Protein 3O6Q (pdb70)

Foldseek 3Di:
DVPVVVVVVVVVVVLVVLVVLLVVCVVPPDQDAFDDDLVRRQVSLQVQLQVSCVVFKDKGKFFDDDVVSLCVVQVVPDSVVVSVCVVVQHWDDDPQFAWIWGWDDDPHTIIIIIMGGPPGHDVSNVVSSVVVSVVNVVPDD/DDDDDDDDDDDDDDDDPDDDDDDDDDVVVVVVVVVVVVVVVVD/DVVVVVVVVVVVVLVVLVVLLVVCVVPPDQDAFDDDLVRNQVSLQVQQQVSCVVFKGKGKFFDADVVSLCVVQVPPDSVVVSVCVVVQHWDADPVFFWIWGWDDDPHTIIIIIIGGPPHDDVSCVVSSVVVSVVSVVPDD/DDDDDDDPDDDDDDDPPDDDDDDDDDPVVVVVVVVVVVVVVVVD

GO terms:
  GO:0005515 protein binding (F, IPI)

Solvent-accessible surface area: 16613 Å² total

Sequence (368 aa):
TDTREILEENNELHYLNRLKTYQYLLKNEPIHVYYGSIDAYAEGIDKLLKTYADKNLTASLCHYSTQADKDRLTEHDDPADVQTRLDRKDVYYDQYGKVVLIPFTIETQNYVIKLTSDSIVTEFDYLLFTSLTSIYDLVLPCEPRAAKPFKILKKRSTTSVASYQVSPHTARIFKENERLIDEYDTREILEENNELHYLNRLKTYQYLLKNEPIHVYYGSIDAYYAEGIDKLLKTYADKNLTASLCHYSTQADKDRLTEHDDPADVQTRLDRKDVYYDQYGKVVLIPFTIETQNYVIKLTSDSIVTEFDYLLFTSLTSIYDLVLPCEPRAAKPFKILKKRSTTSVASYQVSPHTARIFKENERLIDEYK

Organism: Bacillus subtilis (strain 168) (NCBI:txid224308)

Structure (mmCIF, N/CA/C/O backbone):
data_3O6Q
#
_entry.id   3O6Q
#
_cell.length_a   54.028
_cell.length_b   59.465
_cell.length_c   112.352
_cell.angle_alpha   90.00
_cell.angle_beta   90.00
_cell.angle_gamma   90.00
#
_symmetry.space_group_name_H-M   'P 21 21 21'
#
loop_
_entity.id
_entity.type
_entity.pdbx_description
1 polymer 'Stage II sporulation protein SA'
2 polymer 'Stage II sporulation protein SB'
3 water water
#
loop_
_atom_site.group_PDB
_atom_site.id
_atom_site.type_symbol
_atom_site.label_atom_id
_atom_site.label_alt_id
_atom_site.label_comp_id
_atom_site.label_asym_id
_atom_site.label_entity_id
_atom_site.label_seq_id
_atom_site.pdbx_PDB_ins_code
_atom_site.Cartn_x
_atom_site.Cartn_y
_atom_site.Cartn_z
_atom_site.occupancy
_atom_site.B_iso_or_equiv
_atom_site.auth_seq_id
_atom_site.auth_comp_id
_atom_site.auth_asym_id
_atom_site.auth_atom_id
_atom_site.pdbx_PDB_model_num
ATOM 1 N N . THR A 1 6 ? -36.725 -9.627 5.556 1.00 113.24 97 THR A N 1
ATOM 2 C CA . THR A 1 6 ? -37.592 -10.311 6.555 1.00 115.74 97 THR A CA 1
ATOM 3 C C . THR A 1 6 ? -36.805 -10.459 7.864 1.00 112.46 97 THR A C 1
ATOM 4 O O . THR A 1 6 ? -36.580 -9.479 8.596 1.00 108.44 97 THR A O 1
ATOM 8 N N . ASP A 1 7 ? -36.341 -11.677 8.134 1.00 111.23 98 ASP A N 1
ATOM 9 C CA . ASP A 1 7 ? -35.518 -11.967 9.308 1.00 102.51 98 ASP A CA 1
ATOM 10 C C . ASP A 1 7 ? -34.090 -11.421 9.121 1.00 98.19 98 ASP A C 1
ATOM 11 O O . ASP A 1 7 ? -33.284 -11.444 10.054 1.00 92.39 98 ASP A O 1
ATOM 16 N N . THR A 1 8 ? -33.782 -10.944 7.911 1.00 99.55 99 THR A N 1
ATOM 17 C CA . THR A 1 8 ? -32.433 -10.533 7.551 1.00 99.25 99 THR A CA 1
ATOM 18 C C . THR A 1 8 ? -32.141 -9.037 7.760 1.00 98.90 99 THR A C 1
ATOM 19 O O . THR A 1 8 ? -31.014 -8.656 8.110 1.00 98.69 99 THR A O 1
ATOM 23 N N . ARG A 1 9 ? -33.139 -8.189 7.559 1.00 98.69 100 ARG A N 1
ATOM 24 C CA . ARG A 1 9 ? -32.939 -6.768 7.727 1.00 97.83 100 ARG A CA 1
ATOM 25 C C . ARG A 1 9 ? -32.808 -6.504 9.211 1.00 93.81 100 ARG A C 1
ATOM 26 O O . ARG A 1 9 ? -31.925 -5.762 9.645 1.00 91.23 100 ARG A O 1
ATOM 34 N N . GLU A 1 10 ? -33.673 -7.141 9.990 1.00 89.72 101 GLU A N 1
ATOM 35 C CA . GLU A 1 10 ? -33.628 -6.987 11.434 1.00 85.47 101 GLU A CA 1
ATOM 36 C C . GLU A 1 10 ? -32.305 -7.441 12.022 1.00 75.62 101 GLU A C 1
ATOM 37 O O . GLU A 1 10 ? -31.679 -6.690 12.752 1.00 72.74 101 GLU A O 1
ATOM 43 N N . ILE A 1 11 ? -31.872 -8.649 11.686 1.00 72.08 102 ILE A N 1
ATOM 44 C CA . ILE A 1 11 ? -30.615 -9.175 12.212 1.00 69.93 102 ILE A CA 1
ATOM 45 C C . ILE A 1 11 ? -29.424 -8.263 11.855 1.00 68.02 102 ILE A C 1
ATOM 46 O O . ILE A 1 11 ? -28.470 -8.160 12.610 1.00 61.92 102 ILE A O 1
ATOM 51 N N . LEU A 1 12 ? -29.498 -7.634 10.691 1.00 70.50 103 LEU A N 1
ATOM 52 C CA . LEU A 1 12 ? -28.479 -6.724 10.205 1.00 71.43 103 LEU A CA 1
ATOM 53 C C . LEU A 1 12 ? -28.423 -5.456 11.061 1.00 71.84 103 LEU A C 1
ATOM 54 O O . LEU A 1 12 ? -27.335 -4.989 11.420 1.00 73.72 103 LEU A O 1
ATOM 59 N N . GLU A 1 13 ? -29.593 -4.914 11.390 1.00 70.81 104 GLU A N 1
ATOM 60 C CA . GLU A 1 13 ? -29.706 -3.792 12.313 1.00 70.13 104 GLU A CA 1
ATOM 61 C C . GLU A 1 13 ? -29.196 -4.198 13.694 1.00 67.41 104 GLU A C 1
ATOM 62 O O . GLU A 1 13 ? -28.563 -3.397 14.394 1.00 64.32 104 GLU A O 1
ATOM 68 N N . GLU A 1 14 ? -29.458 -5.439 14.094 1.00 65.51 105 GLU A N 1
ATOM 69 C CA . GLU A 1 14 ? -28.970 -5.914 15.402 1.00 62.44 105 GLU A CA 1
ATOM 70 C C . GLU A 1 14 ? -27.449 -6.025 15.411 1.00 55.50 105 GLU A C 1
ATOM 71 O O . GLU A 1 14 ? -26.823 -5.620 16.365 1.00 51.27 105 GLU A O 1
ATOM 77 N N . ASN A 1 15 ? -26.859 -6.567 14.342 1.00 55.40 106 ASN A N 1
ATOM 78 C CA . ASN A 1 15 ? -25.378 -6.635 14.219 1.00 52.87 106 ASN A CA 1
ATOM 79 C C . ASN A 1 15 ? -24.787 -5.238 14.229 1.00 50.97 106 ASN A C 1
ATOM 80 O O . ASN A 1 15 ? -23.888 -4.951 14.991 1.00 49.58 106 ASN A O 1
ATOM 85 N N . ASN A 1 16 ? -25.376 -4.357 13.428 1.00 52.96 107 ASN A N 1
ATOM 86 C CA . ASN A 1 16 ? -24.923 -2.995 13.317 1.00 53.85 107 ASN A CA 1
ATOM 87 C C . ASN A 1 16 ? -24.981 -2.242 14.649 1.00 53.13 107 ASN A C 1
ATOM 88 O O . ASN A 1 16 ? -24.019 -1.584 15.029 1.00 49.04 107 ASN A O 1
ATOM 93 N N . GLU A 1 17 ? -26.105 -2.363 15.343 1.00 56.02 108 GLU A N 1
ATOM 94 C CA . GLU A 1 17 ? -26.284 -1.783 16.660 1.00 58.72 108 GLU A CA 1
ATOM 95 C C . GLU A 1 17 ? -25.245 -2.313 17.640 1.00 56.54 108 GLU A C 1
ATOM 96 O O . GLU A 1 17 ? -24.592 -1.525 18.313 1.00 62.82 108 GLU A O 1
ATOM 110 N N . LEU A 1 19 ? -22.265 -3.523 17.072 1.00 45.96 110 LEU A N 1
ATOM 111 C CA . LEU A 1 19 ? -20.896 -3.121 16.752 1.00 46.96 110 LEU A CA 1
ATOM 112 C C . LEU A 1 19 ? -20.661 -1.659 17.074 1.00 43.62 110 LEU A C 1
ATOM 113 O O . LEU A 1 19 ? -19.596 -1.296 17.560 1.00 39.94 110 LEU A O 1
ATOM 118 N N . HIS A 1 20 ? -21.664 -0.835 16.817 1.00 44.02 111 HIS A N 1
ATOM 119 C CA . HIS A 1 20 ? -21.603 0.578 17.159 1.00 45.31 111 HIS A CA 1
ATOM 120 C C . HIS A 1 20 ? -21.548 0.773 18.645 1.00 42.69 111 HIS A C 1
ATOM 121 O O . HIS A 1 20 ? -20.682 1.490 19.165 1.00 43.44 111 HIS A O 1
ATOM 136 N N . TYR A 1 22 ? -20.780 -1.244 21.197 1.00 39.38 113 TYR A N 1
ATOM 137 C CA . TYR A 1 22 ? -19.628 -1.696 21.930 1.00 35.82 113 TYR A CA 1
ATOM 138 C C . TYR A 1 22 ? -18.337 -1.040 21.450 1.00 35.22 113 TYR A C 1
ATOM 139 O O . TYR A 1 22 ? -17.399 -0.907 22.219 1.00 31.65 113 TYR A O 1
ATOM 148 N N . LEU A 1 23 ? -18.290 -0.567 20.207 1.00 37.51 114 LEU A N 1
ATOM 149 C CA . LEU A 1 23 ? -17.213 0.332 19.824 1.00 36.54 114 LEU A CA 1
ATOM 150 C C . LEU A 1 23 ? -17.289 1.619 20.640 1.00 39.46 114 LEU A C 1
ATOM 151 O O . LEU A 1 23 ? -16.260 2.063 21.173 1.00 39.56 114 LEU A O 1
ATOM 156 N N . ASN A 1 24 ? -18.484 2.208 20.764 1.00 41.85 115 ASN A N 1
ATOM 157 C CA . ASN A 1 24 ? -18.650 3.452 21.560 1.00 42.45 115 ASN A CA 1
ATOM 158 C C . ASN A 1 24 ? -18.297 3.254 23.041 1.00 39.05 115 ASN A C 1
ATOM 159 O O . ASN A 1 24 ? -17.594 4.082 23.667 1.00 39.24 115 ASN A O 1
ATOM 164 N N . ARG A 1 25 ? -18.785 2.171 23.614 1.00 36.30 116 ARG A N 1
ATOM 165 C CA . ARG A 1 25 ? -18.562 1.934 25.037 1.00 34.66 116 ARG A CA 1
ATOM 166 C C . ARG A 1 25 ? -17.075 1.671 25.259 1.00 34.04 116 ARG A C 1
ATOM 167 O O . ARG A 1 25 ? -16.528 2.097 26.254 1.00 35.37 116 ARG A O 1
ATOM 175 N N . LEU A 1 26 ? -16.421 1.019 24.301 1.00 33.37 117 LEU A N 1
ATOM 176 C CA . LEU A 1 26 ? -14.998 0.727 24.435 1.00 32.93 117 LEU A CA 1
ATOM 177 C C . LEU A 1 26 ? -14.162 2.002 24.222 1.00 32.61 117 LEU A C 1
ATOM 178 O O . LEU A 1 26 ? -13.196 2.235 24.935 1.00 31.37 117 LEU A O 1
ATOM 183 N N . LYS A 1 27 ? -14.581 2.859 23.291 1.00 33.90 118 LYS A N 1
ATOM 184 C CA . LYS A 1 27 ? -14.016 4.213 23.178 1.00 34.00 118 LYS A CA 1
ATOM 185 C C . LYS A 1 27 ? -14.089 5.004 24.479 1.00 32.77 118 LYS A C 1
ATOM 186 O O . LYS A 1 27 ? -13.121 5.607 24.919 1.00 37.65 118 LYS A O 1
ATOM 192 N N . THR A 1 28 ? -15.246 5.021 25.097 1.00 33.19 119 THR A N 1
ATOM 193 C CA . THR A 1 28 ? -15.389 5.661 26.400 1.00 33.86 119 THR A CA 1
ATOM 194 C C . THR A 1 28 ? -14.504 5.076 27.466 1.00 33.43 119 THR A C 1
ATOM 195 O O . THR A 1 28 ? -13.885 5.804 28.219 1.00 32.90 119 THR A O 1
ATOM 199 N N . TYR A 1 29 ? -14.461 3.748 27.549 1.00 34.95 120 TYR A N 1
ATOM 200 C CA . TYR A 1 29 ? -13.663 3.050 28.570 1.00 34.44 120 TYR A CA 1
ATOM 201 C C . TYR A 1 29 ? -12.187 3.463 28.449 1.00 33.24 120 TYR A C 1
ATOM 202 O O . TYR A 1 29 ? -11.547 3.839 29.424 1.00 31.92 120 TYR A O 1
ATOM 211 N N . GLN A 1 30 ? -11.668 3.413 27.233 1.00 34.35 121 GLN A N 1
ATOM 212 C CA . GLN A 1 30 ? -10.282 3.735 26.985 1.00 34.78 121 GLN A CA 1
ATOM 213 C C . GLN A 1 30 ? -10.032 5.204 27.262 1.00 37.00 121 GLN A C 1
ATOM 214 O O . GLN A 1 30 ? -9.010 5.540 27.816 1.00 37.03 121 GLN A O 1
ATOM 220 N N . TYR A 1 31 ? -10.965 6.078 26.881 1.00 38.47 122 TYR A N 1
ATOM 221 C CA . TYR A 1 31 ? -10.772 7.502 27.096 1.00 38.60 122 TYR A CA 1
ATOM 222 C C . TYR A 1 31 ? -10.661 7.794 28.575 1.00 36.87 122 TYR A C 1
ATOM 223 O O . TYR A 1 31 ? -9.776 8.573 29.020 1.00 36.20 122 TYR A O 1
ATOM 232 N N . LEU A 1 32 ? -11.522 7.152 29.365 1.00 35.23 123 LEU A N 1
ATOM 233 C CA . LEU A 1 32 ? -11.492 7.346 30.827 1.00 35.46 123 LEU A CA 1
ATOM 234 C C . LEU A 1 32 ? -10.241 6.746 31.473 1.00 37.39 123 LEU A C 1
ATOM 235 O O . LEU A 1 32 ? -9.653 7.326 32.352 1.00 41.32 123 LEU A O 1
ATOM 240 N N . LEU A 1 33 ? -9.803 5.586 31.030 1.00 38.08 124 LEU A N 1
ATOM 241 C CA . LEU A 1 33 ? -8.577 5.045 31.571 1.00 37.07 124 LEU A CA 1
ATOM 242 C C . LEU A 1 33 ? -7.449 6.039 31.291 1.00 36.93 124 LEU A C 1
ATOM 243 O O . LEU A 1 33 ? -6.559 6.198 32.093 1.00 39.49 124 LEU A O 1
ATOM 248 N N . LYS A 1 34 ? -7.512 6.731 30.170 1.00 40.89 125 LYS A N 1
ATOM 249 C CA . LYS A 1 34 ? -6.445 7.640 29.759 1.00 47.37 125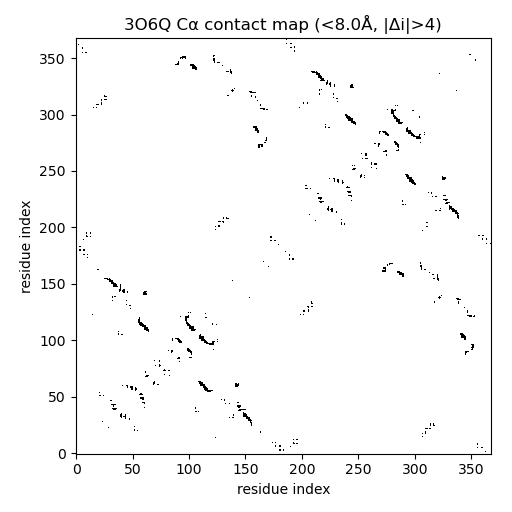 LYS A CA 1
ATOM 250 C C . LYS A 1 34 ? -6.505 8.955 30.527 1.00 48.87 125 LYS A C 1
ATOM 251 O O . LYS A 1 34 ? -5.478 9.456 30.925 1.00 55.95 125 LYS A O 1
ATOM 257 N N . ASN A 1 35 ? -7.692 9.504 30.753 1.00 47.16 126 ASN A N 1
ATOM 258 C CA . ASN A 1 35 ? -7.812 10.897 31.252 1.00 49.29 126 ASN A CA 1
ATOM 259 C C . ASN A 1 35 ? -8.433 11.078 32.673 1.00 53.31 126 ASN A C 1
ATOM 260 O O . ASN A 1 35 ? -8.223 12.114 33.308 1.00 53.73 126 ASN A O 1
ATOM 265 N N . GLU A 1 36 ? -9.169 10.077 33.169 1.00 53.01 127 GLU A N 1
ATOM 266 C CA . GLU A 1 36 ? -9.810 10.145 34.487 1.00 57.79 127 GLU A CA 1
ATOM 267 C C . GLU A 1 36 ? -9.035 9.438 35.626 1.00 58.87 127 GLU A C 1
ATOM 268 O O . GLU A 1 36 ? -8.789 8.230 35.593 1.00 52.26 127 GLU A O 1
ATOM 274 N N . PRO A 1 37 ? -8.688 10.192 36.673 1.00 62.12 128 PRO A N 1
ATOM 275 C CA . PRO A 1 37 ? -7.993 9.542 37.779 1.00 60.36 128 PRO A CA 1
ATOM 276 C C . PRO A 1 37 ? -8.874 8.514 38.442 1.00 54.51 128 PRO A C 1
ATOM 277 O O . PRO A 1 37 ? -10.043 8.798 38.699 1.00 53.44 128 PRO A O 1
ATOM 281 N N . ILE A 1 38 ? -8.321 7.340 38.736 1.00 51.48 129 ILE A N 1
ATOM 282 C CA . ILE A 1 38 ? -9.026 6.404 39.600 1.00 48.28 129 ILE A CA 1
ATOM 283 C C . ILE A 1 38 ? -8.871 6.833 41.063 1.00 52.26 129 ILE A C 1
ATOM 284 O O . ILE A 1 38 ? -7.757 7.141 41.528 1.00 50.15 129 ILE A O 1
ATOM 289 N N . HIS A 1 39 ? -9.998 6.897 41.763 1.00 54.25 130 HIS A N 1
ATOM 290 C CA . HIS A 1 39 ? -10.045 7.182 43.199 1.00 55.62 130 HIS A CA 1
ATOM 291 C C . HIS A 1 39 ? -10.098 5.854 43.964 1.00 59.22 130 HIS A C 1
ATOM 292 O O . HIS A 1 39 ? -11.092 5.130 43.903 1.00 60.41 130 HIS A O 1
ATOM 299 N N . VAL A 1 40 ? -9.032 5.525 44.692 1.00 65.71 131 VAL A N 1
ATOM 300 C CA . VAL A 1 40 ? -8.930 4.217 45.383 1.00 62.31 131 VAL A CA 1
ATOM 301 C C . VAL A 1 40 ? -9.186 4.290 46.887 1.00 65.17 131 VAL A C 1
ATOM 302 O O . VAL A 1 40 ? -8.438 4.919 47.613 1.00 66.18 131 VAL A O 1
ATOM 306 N N . TYR A 1 41 ? -10.269 3.639 47.321 1.00 68.68 132 TYR A N 1
ATOM 307 C CA . TYR A 1 41 ? -10.687 3.561 48.729 1.00 67.56 132 TYR A CA 1
ATOM 308 C C . TYR A 1 41 ? -10.238 2.224 49.282 1.00 66.08 132 TYR A C 1
ATOM 309 O O . TYR A 1 41 ? -10.470 1.182 48.662 1.00 62.86 132 TYR A O 1
ATOM 318 N N . TYR A 1 42 ? -9.590 2.266 50.439 1.00 70.80 133 TYR A N 1
ATOM 319 C CA . TYR A 1 42 ? -9.136 1.059 51.148 1.00 72.91 133 TYR A CA 1
ATOM 320 C C . TYR A 1 42 ? -9.251 1.274 52.665 1.00 74.09 133 TYR A C 1
ATOM 321 O O . TYR A 1 42 ? -9.560 2.376 53.136 1.00 76.12 133 TYR A O 1
ATOM 330 N N . GLY A 1 43 ? -8.971 0.221 53.424 1.00 73.40 134 GLY A N 1
ATOM 331 C CA . GLY A 1 43 ? -8.996 0.273 54.890 1.00 74.28 134 GLY A CA 1
ATOM 332 C C . GLY A 1 43 ? -9.968 -0.704 55.505 1.00 73.09 134 GLY A C 1
ATOM 333 O O . GLY A 1 43 ? -9.898 -0.986 56.682 1.00 77.42 134 GLY A O 1
ATOM 334 N N . SER A 1 44 ? -10.871 -1.230 54.701 1.00 69.55 135 SER A N 1
ATOM 335 C CA . SER A 1 44 ? -11.882 -2.143 55.179 1.00 68.70 135 SER A CA 1
ATOM 336 C C . SER A 1 44 ? -12.676 -2.648 53.988 1.00 63.42 135 SER A C 1
ATOM 337 O O . SER A 1 44 ? -12.538 -2.143 52.883 1.00 57.71 135 SER A O 1
ATOM 340 N N . ILE A 1 45 ? -13.539 -3.620 54.247 1.00 63.82 136 ILE A N 1
ATOM 341 C CA . ILE A 1 45 ? -14.393 -4.179 53.225 1.00 62.18 136 ILE A CA 1
ATOM 342 C C . ILE A 1 45 ? -15.331 -3.096 52.658 1.00 61.32 136 ILE A C 1
ATOM 343 O O . ILE A 1 45 ? -15.475 -2.974 51.441 1.00 57.43 136 ILE A O 1
ATOM 348 N N . ASP A 1 46 ? -15.918 -2.281 53.534 1.00 65.58 137 ASP A N 1
ATOM 349 C CA . ASP A 1 46 ? -16.827 -1.201 53.107 1.00 65.91 137 ASP A CA 1
ATOM 350 C C . ASP A 1 46 ? -16.147 -0.098 52.278 1.00 63.72 137 ASP A C 1
ATOM 351 O O . ASP A 1 46 ? -16.750 0.398 51.324 1.00 65.53 137 ASP A O 1
ATOM 356 N N . ALA A 1 47 ? -14.915 0.283 52.614 1.00 61.67 138 ALA A N 1
ATOM 357 C CA . ALA A 1 47 ? -14.193 1.265 51.805 1.00 59.45 138 ALA A CA 1
ATOM 358 C C . ALA A 1 47 ? -13.960 0.691 50.417 1.00 56.80 138 ALA A C 1
ATOM 359 O O . ALA A 1 47 ? -14.244 1.343 49.395 1.00 54.91 138 ALA A O 1
ATOM 361 N N . TYR A 1 48 ? -13.414 -0.520 50.384 1.00 56.53 139 TYR A N 1
ATOM 362 C CA . TYR A 1 48 ? -13.196 -1.220 49.137 1.00 55.29 139 TYR A CA 1
ATOM 363 C C . TYR A 1 48 ? -14.492 -1.262 48.336 1.00 51.61 139 TYR A C 1
ATOM 364 O O . TYR A 1 48 ? -14.495 -0.942 47.160 1.00 48.95 139 TYR A O 1
ATOM 373 N N . ALA A 1 49 ? -15.590 -1.682 48.956 1.00 52.72 140 ALA A N 1
ATOM 374 C CA . ALA A 1 49 ? -16.854 -1.822 48.196 1.00 51.96 140 ALA A CA 1
ATOM 375 C C . ALA A 1 49 ? -17.327 -0.463 47.651 1.00 50.86 140 ALA A C 1
ATOM 376 O O . ALA A 1 49 ? -17.826 -0.391 46.538 1.00 47.54 140 ALA A O 1
ATOM 378 N N . GLU A 1 50 ? -17.109 0.604 48.428 1.00 54.29 141 GLU A N 1
ATOM 379 C CA . GLU A 1 50 ? -17.402 1.981 48.012 1.00 53.87 141 GLU A CA 1
ATOM 380 C C . GLU A 1 50 ? -16.612 2.440 46.798 1.00 51.97 141 GLU A C 1
ATOM 381 O O . GLU A 1 50 ? -17.184 3.000 45.867 1.00 52.54 141 GLU A O 1
ATOM 387 N N . GLY A 1 51 ? -15.303 2.212 46.822 1.00 50.08 142 GLY A N 1
ATOM 388 C CA . GLY A 1 51 ? -14.456 2.488 45.685 1.00 46.61 142 GLY A CA 1
ATOM 389 C C . GLY A 1 51 ? -14.812 1.727 44.418 1.00 44.82 142 GLY A C 1
ATOM 390 O O . GLY A 1 51 ? -14.773 2.283 43.321 1.00 44.18 142 GLY A O 1
ATOM 391 N N . ILE A 1 52 ? -15.149 0.452 44.543 1.00 43.04 143 ILE A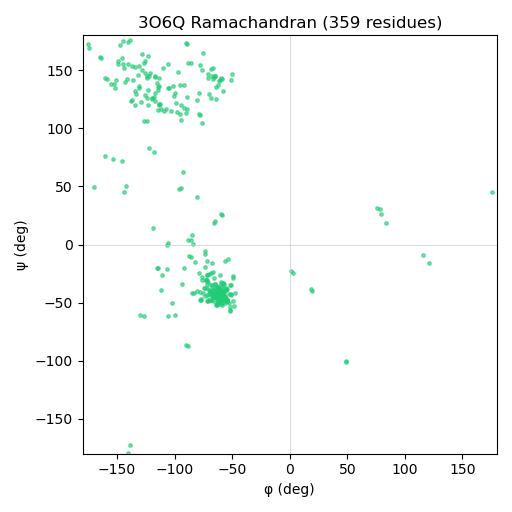 N 1
ATOM 392 C CA . ILE A 1 52 ? -15.596 -0.307 43.391 1.00 41.57 143 ILE A CA 1
ATOM 393 C C . ILE A 1 52 ? -16.922 0.247 42.860 1.00 41.64 143 ILE A C 1
ATOM 394 O O . ILE A 1 52 ? -17.036 0.521 41.669 1.00 38.36 143 ILE A O 1
ATOM 399 N N . ASP A 1 53 ? -17.898 0.450 43.749 1.00 43.27 144 ASP A N 1
ATOM 400 C CA . ASP A 1 53 ? -19.136 1.143 43.358 1.00 43.43 144 ASP A CA 1
ATOM 401 C C . ASP A 1 53 ? -18.892 2.504 42.640 1.00 42.38 144 ASP A C 1
ATOM 402 O O . ASP A 1 53 ? -19.531 2.757 41.632 1.00 40.54 144 ASP A O 1
ATOM 407 N N . LYS A 1 54 ? -17.971 3.344 43.103 1.00 42.98 145 LYS A N 1
ATOM 408 C CA . LYS A 1 54 ? -17.786 4.681 42.464 1.00 45.04 145 LYS A CA 1
ATOM 409 C C . LYS A 1 54 ? -17.120 4.587 41.101 1.00 43.10 145 LYS A C 1
ATOM 410 O O . LYS A 1 54 ? -17.377 5.401 40.215 1.00 43.23 145 LYS A O 1
ATOM 416 N N . LEU A 1 55 ? -16.276 3.578 40.941 1.00 42.45 146 LEU A N 1
ATOM 417 C CA . LEU A 1 55 ? -15.559 3.358 39.704 1.00 40.13 146 LEU A CA 1
ATOM 418 C C . LEU A 1 55 ? -16.513 2.851 38.646 1.00 39.41 146 LEU A C 1
ATOM 419 O O . LEU A 1 55 ? -16.535 3.341 37.516 1.00 37.47 146 LEU A O 1
ATOM 424 N N . LEU A 1 56 ? -17.297 1.849 39.014 1.00 40.87 147 LEU A N 1
ATOM 425 C CA . LEU A 1 56 ? -18.316 1.332 38.104 1.00 40.75 147 LEU A CA 1
ATOM 426 C C . LEU A 1 56 ? -19.217 2.486 37.684 1.00 40.56 147 LEU A C 1
ATOM 427 O O . LEU A 1 56 ? -19.452 2.671 36.513 1.00 41.40 147 LEU A O 1
ATOM 432 N N . LYS A 1 57 ? -19.664 3.290 38.631 1.00 41.44 148 LYS A N 1
ATOM 433 C CA . LYS A 1 57 ? -20.520 4.418 38.315 1.00 42.12 148 LYS A CA 1
ATOM 434 C C . LYS A 1 57 ? -19.885 5.457 37.414 1.00 43.03 148 LYS A C 1
ATOM 435 O O . LYS A 1 57 ? -20.551 5.991 36.544 1.00 47.56 148 LYS A O 1
ATOM 441 N N . THR A 1 58 ? -18.599 5.715 37.569 1.00 42.05 149 THR A N 1
ATOM 442 C CA . THR A 1 58 ? -17.921 6.685 36.728 1.00 41.20 149 THR A CA 1
ATOM 443 C C . THR A 1 58 ? -18.039 6.301 35.247 1.00 40.35 149 THR A C 1
ATOM 444 O O . THR A 1 58 ? -18.319 7.125 34.371 1.00 45.87 149 THR A O 1
ATOM 448 N N . TYR A 1 59 ? -17.865 5.026 34.989 1.00 40.16 150 TYR A N 1
ATOM 449 C CA . TYR A 1 59 ? -17.899 4.491 33.646 1.00 37.30 150 TYR A CA 1
ATOM 450 C C . TYR A 1 59 ? -19.314 4.341 33.112 1.00 38.71 150 TYR A C 1
ATOM 451 O O . TYR A 1 59 ? -19.603 4.746 31.986 1.00 41.27 150 TYR A O 1
ATOM 460 N N . ALA A 1 60 ? -20.197 3.750 33.905 1.00 38.95 151 ALA A N 1
ATOM 461 C CA . ALA A 1 60 ? -21.565 3.528 33.454 1.00 39.93 151 ALA A CA 1
ATOM 462 C C . ALA A 1 60 ? -22.233 4.875 33.184 1.00 40.51 151 ALA A C 1
ATOM 463 O O . ALA A 1 60 ? -22.965 5.015 32.223 1.00 41.62 151 ALA A O 1
ATOM 465 N N . ASP A 1 61 ? -21.966 5.863 34.026 1.00 40.95 152 ASP A N 1
ATOM 466 C CA . ASP A 1 61 ? -22.531 7.181 33.825 1.00 43.90 152 ASP A CA 1
ATOM 467 C C . ASP A 1 61 ? -22.323 7.723 32.417 1.00 45.41 152 ASP A C 1
ATOM 468 O O . ASP A 1 61 ? -23.195 8.393 31.885 1.00 49.15 152 ASP A O 1
ATOM 473 N N . LYS A 1 62 ? -21.198 7.412 31.789 1.00 44.86 153 LYS A N 1
ATOM 474 C CA . LYS A 1 62 ? -20.941 7.948 30.463 1.00 45.85 153 LYS A CA 1
ATOM 475 C C . LYS A 1 62 ? -21.310 6.999 29.295 1.00 44.89 153 LYS A C 1
ATOM 476 O O . LYS A 1 62 ? -20.997 7.288 28.153 1.00 40.88 153 LYS A O 1
ATOM 490 N N . ASN A 1 64 ? -24.679 5.116 29.060 1.00 48.16 155 ASN A N 1
ATOM 491 C CA . ASN A 1 64 ? -26.058 4.745 28.713 1.00 52.37 155 ASN A CA 1
ATOM 492 C C . ASN A 1 64 ? -26.458 3.378 29.277 1.00 49.61 155 ASN A C 1
ATOM 493 O O . ASN A 1 64 ? -27.058 2.523 28.576 1.00 45.69 155 ASN A O 1
ATOM 498 N N . LEU A 1 65 ? -26.091 3.208 30.552 1.00 44.04 156 LEU A N 1
ATOM 499 C CA . LEU A 1 65 ? -26.436 2.071 31.335 1.00 43.49 156 LEU A CA 1
ATOM 500 C C . LEU A 1 65 ? -26.153 2.439 32.803 1.00 44.94 156 LEU A C 1
ATOM 501 O O . LEU A 1 65 ? -25.408 3.376 33.070 1.00 45.14 156 LEU A O 1
ATOM 506 N N . THR A 1 66 ? -26.741 1.696 33.742 1.00 46.82 157 THR A N 1
ATOM 507 C CA . THR A 1 66 ? -26.569 1.924 35.171 1.00 49.41 157 THR A CA 1
ATOM 508 C C . THR A 1 66 ? -25.831 0.738 35.782 1.00 49.91 157 THR A C 1
ATOM 509 O O . THR A 1 66 ? -26.184 -0.389 35.536 1.00 51.45 157 THR A O 1
ATOM 513 N N . ALA A 1 67 ? -24.816 1.017 36.598 1.00 51.92 158 ALA A N 1
ATOM 514 C CA . ALA A 1 67 ? -24.097 -0.005 37.355 1.00 49.38 158 ALA A CA 1
ATOM 515 C C . ALA A 1 67 ? -24.186 0.317 38.852 1.00 50.50 158 ALA A C 1
ATOM 516 O O . ALA A 1 67 ? -24.201 1.490 39.251 1.00 51.71 158 ALA A O 1
ATOM 518 N N . SER A 1 68 ? -24.263 -0.737 39.664 1.00 49.97 159 SER A N 1
ATOM 519 C CA . SER A 1 68 ? -24.347 -0.630 41.119 1.00 49.53 159 SER A CA 1
ATOM 520 C C . SER A 1 68 ? -23.681 -1.847 41.730 1.00 49.50 159 SER A C 1
ATOM 521 O O . SER A 1 68 ? -23.554 -2.878 41.083 1.00 49.79 159 SER A O 1
ATOM 524 N N . LEU A 1 69 ? -23.272 -1.695 42.982 1.00 50.52 160 LEU A N 1
ATOM 525 C CA . LEU A 1 69 ? -22.719 -2.753 43.787 1.00 49.91 160 LEU A CA 1
ATOM 526 C C . LEU A 1 69 ? -23.709 -2.981 44.908 1.00 53.08 160 LEU A C 1
ATOM 527 O O . LEU A 1 69 ? -23.955 -2.087 45.708 1.00 53.56 160 LEU A O 1
ATOM 532 N N . CYS A 1 70 ? -24.311 -4.166 44.943 1.00 54.52 161 CYS A N 1
ATOM 533 C CA . CYS A 1 70 ? -25.404 -4.425 45.850 1.00 55.51 161 CYS A CA 1
ATOM 534 C C . CYS A 1 70 ? -24.983 -5.474 46.865 1.00 55.59 161 CYS A C 1
ATOM 535 O O . CYS A 1 70 ? -24.359 -6.470 46.510 1.00 52.92 161 CYS A O 1
ATOM 538 N N . HIS A 1 71 ? -25.309 -5.234 48.133 1.00 56.83 162 HIS A N 1
ATOM 539 C CA . HIS A 1 71 ? -25.065 -6.224 49.162 1.00 58.97 162 HIS A CA 1
ATOM 540 C C . HIS A 1 71 ? -25.852 -7.463 48.777 1.00 58.56 162 HIS A C 1
ATOM 541 O O . HIS A 1 71 ? -26.939 -7.358 48.212 1.00 59.19 162 HIS A O 1
ATOM 548 N N . TYR A 1 72 ? -25.285 -8.628 49.036 1.00 56.91 163 TYR A N 1
ATOM 549 C CA . TYR A 1 72 ? -25.963 -9.876 48.759 1.00 57.56 163 TYR A CA 1
ATOM 550 C C . TYR A 1 72 ? -25.652 -10.879 49.879 1.00 61.45 163 TYR A C 1
ATOM 551 O O . TYR A 1 72 ? -25.259 -12.020 49.630 1.00 60.44 163 TYR A O 1
ATOM 560 N N . SER A 1 73 ? -25.853 -10.409 51.114 1.00 64.48 164 SER A N 1
ATOM 561 C CA . SER A 1 73 ? -25.589 -11.166 52.328 1.00 67.51 164 SER A CA 1
ATOM 562 C C . SER A 1 73 ? -26.864 -11.654 53.006 1.00 70.60 164 SER A C 1
ATOM 563 O O . SER A 1 73 ? -27.071 -12.846 53.202 1.00 69.67 164 SER A O 1
ATOM 566 N N . THR A 1 74 ? -27.691 -10.700 53.417 1.00 73.34 165 THR A N 1
ATOM 567 C CA . THR A 1 74 ? -28.895 -10.999 54.172 1.00 76.15 165 THR A CA 1
ATOM 568 C C . THR A 1 74 ? -30.010 -11.306 53.185 1.00 75.25 165 THR A C 1
ATOM 569 O O . THR A 1 74 ? -29.951 -10.906 52.016 1.00 72.72 165 THR A O 1
ATOM 573 N N . GLN A 1 75 ? -31.002 -12.057 53.644 1.00 77.49 166 GLN A N 1
ATOM 574 C CA . GLN A 1 75 ? -32.119 -12.430 52.798 1.00 76.71 166 GLN A CA 1
ATOM 575 C C . GLN A 1 75 ? -32.809 -11.164 52.313 1.00 75.06 166 GLN A C 1
ATOM 576 O O . GLN A 1 75 ? -33.332 -11.130 51.203 1.00 75.84 166 GLN A O 1
ATOM 582 N N . ALA A 1 76 ? -32.794 -10.129 53.141 1.00 74.81 167 ALA A N 1
ATOM 583 C CA . ALA A 1 76 ? -33.367 -8.846 52.763 1.00 74.31 167 ALA A CA 1
ATOM 584 C C . ALA A 1 76 ? -32.650 -8.292 51.544 1.00 70.40 167 ALA A C 1
ATOM 585 O O . ALA A 1 76 ? -33.288 -7.804 50.633 1.00 69.18 167 ALA A O 1
ATOM 587 N N . ASP A 1 77 ? -31.324 -8.380 51.534 1.00 70.04 168 ASP A N 1
ATOM 588 C CA . ASP A 1 77 ? -30.527 -7.971 50.376 1.00 68.38 168 ASP A CA 1
ATOM 589 C C . ASP A 1 77 ? -30.915 -8.742 49.134 1.00 68.24 168 ASP A C 1
ATOM 590 O O . ASP A 1 77 ? -30.998 -8.184 48.033 1.00 68.81 168 ASP A O 1
ATOM 595 N N . LYS A 1 78 ? -31.143 -10.036 49.312 1.00 71.28 169 LYS A N 1
ATOM 596 C CA . LYS A 1 78 ? -31.438 -10.913 48.182 1.00 71.00 169 LYS A CA 1
ATOM 597 C C . LYS A 1 78 ? -32.831 -10.588 47.629 1.00 72.64 169 LYS A C 1
ATOM 598 O O . LYS A 1 78 ? -32.988 -10.394 46.419 1.00 68.51 169 LYS A O 1
ATOM 604 N N . ASP A 1 79 ? -33.817 -10.477 48.524 1.00 74.95 170 ASP A N 1
ATOM 605 C CA . ASP A 1 79 ? -35.200 -10.179 48.122 1.00 77.69 170 ASP A CA 1
ATOM 606 C C . ASP A 1 79 ? -35.315 -8.816 47.446 1.00 79.24 170 ASP A C 1
ATOM 607 O O . ASP A 1 79 ? -36.022 -8.682 46.444 1.00 83.31 170 ASP A O 1
ATOM 612 N N . ARG A 1 80 ? -34.597 -7.823 47.958 1.00 81.59 171 ARG A N 1
ATOM 613 C CA . ARG A 1 80 ? -34.557 -6.518 47.324 1.00 84.05 171 ARG A CA 1
ATOM 614 C C . ARG A 1 80 ? -34.141 -6.691 45.875 1.00 79.16 171 ARG A C 1
ATOM 615 O O . ARG A 1 80 ? -34.771 -6.163 44.969 1.00 82.91 171 ARG A O 1
ATOM 623 N N . LEU A 1 81 ? -33.073 -7.441 45.654 1.00 73.52 172 LEU A N 1
ATOM 624 C CA . LEU A 1 81 ? -32.548 -7.607 44.309 1.00 68.55 172 LEU A CA 1
ATOM 625 C C . LEU A 1 81 ? -33.568 -8.320 43.404 1.00 65.90 172 LEU A C 1
ATOM 626 O O . LEU A 1 81 ? -33.923 -7.790 42.358 1.00 66.79 172 LEU A O 1
ATOM 631 N N . THR A 1 82 ? -34.080 -9.470 43.853 1.00 63.43 173 THR A N 1
ATOM 632 C CA . THR A 1 82 ? -34.854 -10.400 43.006 1.00 63.04 173 THR A CA 1
ATOM 633 C C . THR A 1 82 ? -36.379 -10.170 42.841 1.00 68.73 173 THR A C 1
ATOM 634 O O . THR A 1 82 ? -37.004 -10.824 41.995 1.00 64.47 173 THR A O 1
ATOM 638 N N . GLU A 1 83 ? -36.975 -9.277 43.642 1.00 79.98 174 GLU A N 1
ATOM 639 C CA . GLU A 1 83 ? -38.412 -8.905 43.512 1.00 85.91 174 GLU A CA 1
ATOM 640 C C . GLU A 1 83 ? -38.694 -8.133 42.208 1.00 86.46 174 GLU A C 1
ATOM 641 O O . GLU A 1 83 ? -39.833 -8.030 41.791 1.00 85.06 174 GLU A O 1
ATOM 647 N N . HIS A 1 84 ? -37.650 -7.615 41.558 1.00 90.25 175 HIS A N 1
ATOM 648 C CA . HIS A 1 84 ? -37.782 -6.926 40.266 1.00 89.58 175 HIS A CA 1
ATOM 649 C C . HIS A 1 84 ? -37.865 -7.921 39.091 1.00 84.75 175 HIS A C 1
ATOM 650 O O . HIS A 1 84 ? -37.703 -7.520 37.928 1.00 75.36 175 HIS A O 1
ATOM 665 N N . ASP A 1 86 ? -39.393 -11.782 37.281 1.00 95.15 177 ASP A N 1
ATOM 666 C CA . ASP A 1 86 ? -40.565 -12.647 37.141 1.00 98.50 177 ASP A CA 1
ATOM 667 C C . ASP A 1 86 ? -40.361 -13.963 37.899 1.00 93.83 177 ASP A C 1
ATOM 668 O O . ASP A 1 86 ? -41.314 -14.440 38.508 1.00 88.46 177 ASP A O 1
ATOM 673 N N . ASP A 1 87 ? -39.145 -14.535 37.872 1.00 86.91 178 ASP A N 1
ATOM 674 C CA . ASP A 1 87 ? -38.842 -15.748 38.652 1.00 85.97 178 ASP A CA 1
ATOM 675 C C . ASP A 1 87 ? -37.735 -15.513 39.692 1.00 78.21 178 ASP A C 1
ATOM 676 O O . ASP A 1 87 ? -36.584 -15.879 39.468 1.00 74.48 178 ASP A O 1
ATOM 681 N N . PRO A 1 88 ? -38.086 -14.907 40.841 1.00 74.70 179 PRO A N 1
ATOM 682 C CA . PRO A 1 88 ? -37.133 -14.640 41.938 1.00 73.21 179 PRO A CA 1
ATOM 683 C C . PRO A 1 88 ? -36.425 -15.865 42.526 1.00 70.61 179 PRO A C 1
ATOM 684 O O . PRO A 1 88 ? -35.237 -15.809 42.794 1.00 70.64 179 PRO A O 1
ATOM 688 N N . ALA A 1 89 ? -37.139 -16.951 42.749 1.00 73.21 180 ALA A N 1
ATOM 689 C CA . ALA A 1 89 ? -36.515 -18.166 43.268 1.00 75.07 180 ALA A CA 1
ATOM 690 C C . ALA A 1 89 ? -35.389 -18.642 42.338 1.00 71.91 180 ALA A C 1
ATOM 691 O O . ALA A 1 89 ? -34.332 -19.056 42.812 1.00 73.03 180 ALA A O 1
ATOM 693 N N . ASP A 1 90 ? -35.611 -18.558 41.027 1.00 70.59 181 ASP A N 1
ATOM 694 C CA . ASP A 1 90 ? -34.615 -18.992 40.041 1.00 73.64 181 ASP A CA 1
ATOM 695 C C . ASP A 1 90 ? -33.428 -18.025 40.015 1.00 67.93 181 ASP A C 1
ATOM 696 O O . ASP A 1 90 ? -32.257 -18.448 40.017 1.00 65.68 181 ASP A O 1
ATOM 701 N N . VAL A 1 91 ? -33.731 -16.733 39.959 1.00 62.84 182 VAL A N 1
ATOM 702 C CA . VAL A 1 91 ? -32.683 -15.737 39.965 1.00 60.35 182 VAL A CA 1
ATOM 703 C C . VAL A 1 91 ? -31.815 -15.971 41.192 1.00 56.92 182 VAL A C 1
ATOM 704 O O . VAL A 1 91 ? -30.603 -16.048 41.094 1.00 54.72 182 VAL A O 1
ATOM 708 N N . GLN A 1 92 ? -32.444 -16.126 42.341 1.00 58.64 183 GLN A N 1
ATOM 709 C CA . GLN A 1 92 ? -31.707 -16.304 43.584 1.00 59.63 183 GLN A CA 1
ATOM 710 C C . GLN A 1 92 ? -30.839 -17.539 43.581 1.00 60.00 183 GLN A C 1
ATOM 711 O O . GLN A 1 92 ? -29.724 -17.492 44.097 1.00 62.25 183 GLN A O 1
ATOM 717 N N . THR A 1 93 ? -31.335 -18.640 43.031 1.00 61.99 184 THR A N 1
ATOM 718 C CA . THR A 1 93 ? -30.562 -19.875 43.077 1.00 65.81 184 THR A CA 1
ATOM 719 C C . THR A 1 93 ? -29.318 -19.701 42.211 1.00 64.73 184 THR A C 1
ATOM 720 O O . THR A 1 93 ? -28.222 -20.099 42.605 1.00 64.82 184 THR A O 1
ATOM 724 N N . ARG A 1 94 ? -29.451 -19.020 41.078 1.00 69.20 185 ARG A N 1
ATOM 725 C CA . ARG A 1 94 ? -28.287 -18.790 40.207 1.00 67.68 185 ARG A CA 1
ATOM 726 C C . ARG A 1 94 ? -27.240 -17.990 40.937 1.00 61.93 185 ARG A C 1
ATOM 727 O O . ARG A 1 94 ? -26.062 -18.338 40.951 1.00 64.04 185 ARG A O 1
ATOM 735 N N . LEU A 1 95 ? -27.679 -16.901 41.538 1.00 57.88 186 LEU A N 1
ATOM 736 C CA . LEU A 1 95 ? -26.767 -16.008 42.187 1.00 57.15 186 LEU A CA 1
ATOM 737 C C . LEU A 1 95 ? -26.108 -16.674 43.381 1.00 59.45 186 LEU A C 1
ATOM 738 O O . LEU A 1 95 ? -24.887 -16.595 43.542 1.00 57.22 186 LEU A O 1
ATOM 743 N N . ASP A 1 96 ? -26.917 -17.362 44.191 1.00 64.44 187 ASP A N 1
ATOM 744 C CA . ASP A 1 96 ? -26.413 -18.144 45.325 1.00 67.46 187 ASP A CA 1
ATOM 745 C C . ASP A 1 96 ? -25.370 -19.140 44.889 1.00 67.20 187 ASP A C 1
ATOM 746 O O . ASP A 1 96 ? -24.372 -19.329 45.585 1.00 66.78 187 ASP A O 1
ATOM 751 N N . ARG A 1 97 ? -25.569 -19.758 43.729 1.00 67.41 188 ARG A N 1
ATOM 752 C CA . ARG A 1 97 ? -24.569 -20.704 43.252 1.00 73.68 188 ARG A CA 1
ATOM 753 C C . ARG A 1 97 ? -23.428 -20.019 42.499 1.00 72.62 188 ARG A C 1
ATOM 754 O O . ARG A 1 97 ? -22.589 -20.712 41.929 1.00 73.60 188 ARG A O 1
ATOM 762 N N . LYS A 1 98 ? -23.397 -18.673 42.529 1.00 70.47 189 LYS A N 1
ATOM 763 C CA . LYS A 1 98 ? -22.245 -17.851 42.108 1.00 69.36 189 LYS A CA 1
ATOM 764 C C . LYS A 1 98 ? -22.062 -17.730 40.589 1.00 63.84 189 LYS A C 1
ATOM 765 O O . LYS A 1 98 ? -20.943 -17.586 40.086 1.00 59.17 189 LYS A O 1
ATOM 771 N N . ASP A 1 99 ? -23.176 -17.771 39.876 1.00 59.97 190 ASP A N 1
ATOM 772 C CA . ASP A 1 99 ? -23.177 -17.637 38.435 1.00 57.85 190 ASP A CA 1
ATOM 773 C C . ASP A 1 99 ? -23.787 -16.301 37.993 1.00 54.66 190 ASP A C 1
ATOM 774 O O . ASP A 1 99 ? -24.656 -15.758 38.655 1.00 51.15 190 ASP A O 1
ATOM 779 N N . VAL A 1 100 ? -23.363 -15.803 36.844 1.00 50.84 191 VAL A N 1
ATOM 780 C CA . VAL A 1 100 ? -23.978 -14.618 36.294 1.00 50.17 191 VAL A CA 1
ATOM 781 C C . VAL A 1 100 ? -25.438 -14.906 35.926 1.00 50.36 191 VAL A C 1
ATOM 782 O O . VAL A 1 100 ? -25.756 -16.017 35.499 1.00 53.57 191 VAL A O 1
ATOM 786 N N . TYR A 1 101 ? -26.311 -13.914 36.098 1.00 47.24 192 TYR A N 1
ATOM 787 C CA . TYR A 1 101 ? -27.684 -14.001 35.631 1.00 47.29 192 TYR A CA 1
ATOM 788 C C . TYR A 1 101 ? -27.966 -12.926 34.585 1.00 48.47 192 TYR A C 1
ATOM 789 O O . TYR A 1 101 ? -27.711 -11.723 34.799 1.00 45.17 192 TYR A O 1
ATOM 798 N N . TYR A 1 102 ? -28.479 -13.387 33.447 1.00 48.70 193 TYR A N 1
ATOM 799 C CA . TYR A 1 102 ? -28.968 -12.511 32.403 1.00 47.14 193 TYR A CA 1
ATOM 800 C C . TYR A 1 102 ? -30.442 -12.751 32.220 1.00 50.29 193 TYR A C 1
ATOM 801 O O . TYR A 1 102 ? -30.924 -13.884 32.332 1.00 54.17 193 TYR A O 1
ATOM 810 N N . ASP A 1 103 ? -31.147 -11.676 31.920 1.00 49.38 194 ASP A N 1
ATOM 811 C CA . ASP A 1 103 ? -32.490 -11.750 31.412 1.00 49.89 194 ASP A CA 1
ATOM 812 C C . ASP A 1 103 ? -32.377 -12.185 29.961 1.00 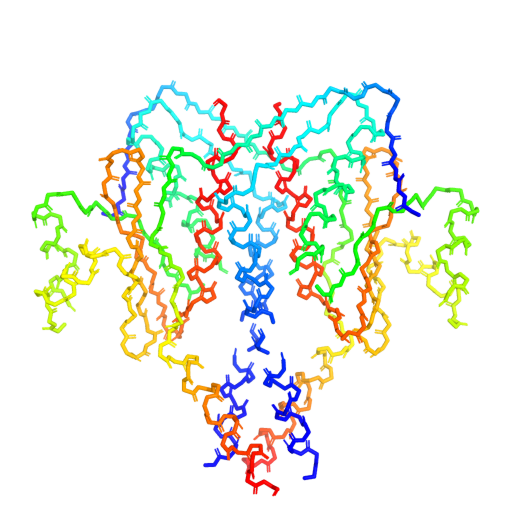48.57 194 ASP A C 1
ATOM 813 O O . ASP A 1 103 ? -31.281 -12.155 29.375 1.00 51.48 194 ASP A O 1
ATOM 818 N N . GLN A 1 104 ? -33.491 -12.612 29.387 1.00 48.90 195 GLN A N 1
ATOM 819 C CA . GLN A 1 104 ? -33.546 -13.065 27.996 1.00 49.82 195 GLN A CA 1
ATOM 820 C C . GLN A 1 104 ? -33.447 -11.908 26.997 1.00 49.41 195 GLN A C 1
ATOM 821 O O . GLN A 1 104 ? -33.111 -12.124 25.850 1.00 47.85 195 GLN A O 1
ATOM 827 N N . TYR A 1 105 ? -33.723 -10.682 27.460 1.00 51.10 196 TYR A N 1
ATOM 828 C CA . TYR A 1 105 ? -33.944 -9.493 26.605 1.00 52.28 196 TYR A CA 1
ATOM 829 C C . TYR A 1 105 ? -32.827 -8.450 26.550 1.00 50.96 196 TYR A C 1
ATOM 830 O O . TYR A 1 105 ? -32.980 -7.408 25.882 1.00 52.47 196 TYR A O 1
ATOM 839 N N . GLY A 1 106 ? -31.722 -8.702 27.255 1.00 46.66 197 GLY A N 1
ATOM 840 C CA . GLY A 1 106 ? -30.556 -7.867 27.143 1.00 43.07 197 GLY A CA 1
ATOM 841 C C . GLY A 1 106 ? -30.647 -6.560 27.913 1.00 43.07 197 GLY A C 1
ATOM 842 O O . GLY A 1 106 ? -30.059 -5.572 27.502 1.00 43.42 197 GLY A O 1
ATOM 843 N N . LYS A 1 107 ? -31.371 -6.551 29.023 1.00 43.84 198 LYS A N 1
ATOM 844 C CA . LYS A 1 107 ? -31.545 -5.354 29.852 1.00 45.02 198 LYS A CA 1
ATOM 845 C C . LYS A 1 107 ? -30.928 -5.444 31.262 1.00 43.27 198 LYS A C 1
ATOM 846 O O . LYS A 1 107 ? -30.708 -4.423 31.888 1.00 42.51 198 LYS A O 1
ATOM 852 N N . VAL A 1 108 ? -30.682 -6.649 31.763 1.00 42.96 199 VAL A N 1
ATOM 853 C CA . VAL A 1 108 ? -30.112 -6.845 33.109 1.00 43.49 199 VAL A CA 1
ATOM 854 C C . VAL A 1 108 ? -28.971 -7.888 33.058 1.00 43.46 199 VAL A C 1
ATOM 855 O O . VAL A 1 108 ? -29.121 -8.952 32.470 1.00 46.96 199 VAL A O 1
ATOM 859 N N . VAL A 1 109 ? -27.841 -7.561 33.666 1.00 41.64 200 VAL A N 1
ATOM 860 C CA . VAL A 1 109 ? -26.799 -8.521 33.969 1.00 40.15 200 VAL A CA 1
ATOM 861 C C . VAL A 1 109 ? -26.538 -8.444 35.468 1.00 41.43 200 VAL A C 1
ATOM 862 O O . VAL A 1 109 ? -26.338 -7.363 35.993 1.00 43.78 200 VAL A O 1
ATOM 866 N N . LEU A 1 110 ? -26.607 -9.576 36.169 1.00 43.32 201 LEU A N 1
ATOM 867 C CA . LEU A 1 110 ? -26.299 -9.630 37.620 1.00 40.69 201 LEU A CA 1
ATOM 868 C C . LEU A 1 110 ? -25.136 -10.584 37.813 1.00 41.14 201 LEU A C 1
ATOM 869 O O . LEU A 1 110 ? -25.165 -11.729 37.360 1.00 39.08 201 LEU A O 1
ATOM 874 N N . ILE A 1 111 ? -24.101 -10.073 38.492 1.00 42.24 202 ILE A N 1
ATOM 875 C CA . ILE A 1 111 ? -22.777 -10.687 38.532 1.00 38.83 202 ILE A CA 1
ATOM 876 C C . ILE A 1 111 ? -22.390 -10.846 39.985 1.00 39.32 202 ILE A C 1
ATOM 877 O O . ILE A 1 111 ? -22.116 -9.856 40.669 1.00 38.47 202 ILE A O 1
ATOM 882 N N . PRO A 1 112 ? -22.421 -12.082 40.485 1.00 40.57 203 PRO A N 1
ATOM 883 C CA . PRO A 1 112 ? -22.030 -12.263 41.890 1.00 42.07 203 PRO A CA 1
ATOM 884 C C . PRO A 1 112 ? -20.581 -11.850 42.088 1.00 42.38 203 PRO A C 1
ATOM 885 O O . PRO A 1 112 ? -19.719 -12.180 41.281 1.00 42.18 203 PRO A O 1
ATOM 889 N N . PHE A 1 113 ? -20.319 -11.145 43.172 1.00 45.30 204 PHE A N 1
ATOM 890 C CA . PHE A 1 113 ? -19.014 -10.595 43.411 1.00 46.90 204 PHE A CA 1
ATOM 891 C C . PHE A 1 113 ? -18.703 -10.668 44.901 1.00 50.12 204 PHE A C 1
ATOM 892 O O . PHE A 1 113 ? -19.574 -10.430 45.742 1.00 49.72 204 PHE A O 1
ATOM 900 N N . THR A 1 114 ? -17.457 -11.011 45.222 1.00 52.70 205 THR A N 1
ATOM 901 C CA . THR A 1 114 ? -17.053 -11.262 46.620 1.00 56.41 205 THR A CA 1
ATOM 902 C C . THR A 1 114 ? -15.802 -10.465 47.005 1.00 55.19 205 THR A C 1
ATOM 903 O O . THR A 1 114 ? -14.778 -10.586 46.351 1.00 52.71 205 THR A O 1
ATOM 907 N N . ILE A 1 115 ? -15.918 -9.640 48.048 1.00 55.57 206 ILE A N 1
ATOM 908 C CA . ILE A 1 115 ? -14.786 -8.918 48.628 1.00 55.43 206 ILE A CA 1
ATOM 909 C C . ILE A 1 115 ? -14.476 -9.569 49.969 1.00 61.78 206 ILE A C 1
ATOM 910 O O . ILE A 1 115 ? -15.303 -9.554 50.899 1.00 61.55 206 ILE A O 1
ATOM 915 N N . GLU A 1 116 ? -13.279 -10.142 50.050 1.00 66.07 207 GLU A N 1
ATOM 916 C CA . GLU A 1 116 ? -12.851 -10.931 51.190 1.00 71.88 207 GLU A CA 1
ATOM 917 C C . GLU A 1 116 ? -13.899 -11.980 51.589 1.00 73.36 207 GLU A C 1
ATOM 918 O O . GLU A 1 116 ? -13.997 -13.004 50.925 1.00 74.44 207 GLU A O 1
ATOM 924 N N . THR A 1 117 ? -14.686 -11.721 52.631 1.00 74.16 208 THR A N 1
ATOM 925 C CA . THR A 1 117 ? -15.699 -12.663 53.075 1.00 76.20 208 THR A CA 1
ATOM 926 C C . THR A 1 117 ? -17.121 -12.192 52.720 1.00 74.30 208 THR A C 1
ATOM 927 O O . THR A 1 117 ? -18.097 -12.873 53.035 1.00 73.56 208 THR A O 1
ATOM 931 N N . GLN A 1 118 ? -17.247 -11.027 52.083 1.00 71.01 209 GLN A N 1
ATOM 932 C CA . GLN A 1 118 ? -18.545 -10.398 51.909 1.00 67.96 209 GLN A CA 1
ATOM 933 C C . GLN A 1 118 ? -19.061 -10.545 50.496 1.00 63.08 209 GLN A C 1
ATOM 934 O O . GLN A 1 118 ? -18.319 -10.337 49.535 1.00 59.75 209 GLN A O 1
ATOM 940 N N . ASN A 1 119 ? -20.338 -10.903 50.389 1.00 62.44 210 ASN A N 1
ATOM 941 C CA . ASN A 1 119 ? -20.998 -11.135 49.109 1.00 61.08 210 ASN A CA 1
ATOM 942 C C . ASN A 1 119 ? -21.741 -9.929 48.612 1.00 60.02 210 ASN A C 1
ATOM 943 O O . ASN A 1 119 ? -22.436 -9.255 49.353 1.00 62.39 210 ASN A O 1
ATOM 948 N N . TYR A 1 120 ? -21.590 -9.689 47.323 1.00 59.42 211 TYR A N 1
ATOM 949 C CA . TYR A 1 120 ? -22.254 -8.615 46.647 1.00 60.35 211 TYR A CA 1
ATOM 950 C C . TYR A 1 120 ? -22.707 -9.108 45.276 1.00 57.79 211 TYR A C 1
ATOM 951 O O . TYR A 1 120 ? -22.411 -10.249 44.877 1.00 59.03 211 TYR A O 1
ATOM 960 N N . VAL A 1 121 ? -23.443 -8.245 44.574 1.00 51.86 212 VAL A N 1
ATOM 961 C CA . VAL A 1 121 ? -23.822 -8.502 43.206 1.00 49.35 212 VAL A CA 1
ATOM 962 C C . VAL A 1 121 ? -23.656 -7.196 42.464 1.00 47.71 212 VAL A C 1
ATOM 963 O O . VAL A 1 121 ? -24.160 -6.189 42.887 1.00 50.94 212 VAL A O 1
ATOM 967 N N . ILE A 1 122 ? -22.861 -7.203 41.411 1.00 47.58 213 ILE A N 1
ATOM 968 C CA . ILE A 1 122 ? -22.763 -6.065 40.536 1.00 44.81 213 ILE A CA 1
ATOM 969 C C . ILE A 1 122 ? -23.996 -6.093 39.622 1.00 44.77 213 ILE A C 1
ATOM 970 O O . ILE A 1 122 ? -24.126 -6.983 38.784 1.00 44.01 213 ILE A O 1
ATOM 975 N N . LYS A 1 123 ? -24.886 -5.121 39.791 1.00 44.63 214 LYS A N 1
ATOM 976 C CA . LYS A 1 123 ? -26.052 -4.955 38.941 1.00 45.27 214 LYS A CA 1
ATOM 977 C C . LYS A 1 123 ? -25.789 -4.028 37.778 1.00 44.68 214 LYS A C 1
ATOM 978 O O . LYS A 1 123 ? -25.529 -2.855 37.992 1.00 45.64 214 LYS A O 1
ATOM 984 N N . LEU A 1 124 ? -25.898 -4.549 36.556 1.00 44.12 215 LEU A N 1
ATOM 985 C CA . LEU A 1 124 ? -25.897 -3.737 35.322 1.00 43.02 215 LEU A CA 1
ATOM 986 C C . LEU A 1 124 ? -27.245 -3.767 34.598 1.00 45.69 215 LEU A C 1
ATOM 987 O O . LEU A 1 124 ? -27.713 -4.840 34.176 1.00 48.37 215 LEU A O 1
ATOM 992 N N . THR A 1 125 ? -27.857 -2.596 34.421 1.00 43.78 216 THR A N 1
ATOM 993 C CA . THR A 1 125 ? -29.080 -2.463 33.629 1.00 45.88 216 THR A CA 1
ATOM 994 C C . THR A 1 125 ? -28.954 -1.362 32.580 1.00 46.79 216 THR A C 1
ATOM 995 O O . THR A 1 125 ? -28.082 -0.505 32.668 1.00 44.98 216 THR A O 1
ATOM 999 N N . SER A 1 126 ? -29.863 -1.373 31.609 1.00 47.04 217 SER A N 1
ATOM 1000 C CA . SER A 1 126 ? -29.790 -0.445 30.501 1.00 46.59 217 SER A CA 1
ATOM 1001 C C . SER A 1 126 ? -31.150 -0.373 29.852 1.00 48.76 217 SER A C 1
ATOM 1002 O O . SER A 1 126 ? -31.836 -1.372 29.729 1.00 48.11 217 SER A O 1
ATOM 1005 N N . ASP A 1 127 ? -31.508 0.824 29.416 1.00 52.99 218 ASP A N 1
ATOM 1006 C CA . ASP A 1 127 ? -32.676 1.021 28.583 1.00 55.98 218 ASP A CA 1
ATOM 1007 C C . ASP A 1 127 ? -32.463 0.515 27.154 1.00 52.83 218 ASP A C 1
ATOM 1008 O O . ASP A 1 127 ? -33.425 0.077 26.532 1.00 54.24 218 ASP A O 1
ATOM 1013 N N . SER A 1 128 ? -31.229 0.557 26.644 1.00 48.98 219 SER A N 1
ATOM 1014 C CA . SER A 1 128 ? -30.917 -0.093 25.367 1.00 49.90 219 SER A CA 1
ATOM 1015 C C . SER A 1 128 ? -30.513 -1.543 25.595 1.00 50.15 219 SER A C 1
ATOM 1016 O O . SER A 1 128 ? -31.385 -2.403 25.574 1.00 52.00 219 SER A O 1
ATOM 1019 N N . ILE A 1 129 ? -29.230 -1.813 25.852 1.00 47.47 220 ILE A N 1
ATOM 1020 C CA . ILE A 1 129 ? -28.738 -3.191 25.891 1.00 48.88 220 ILE A CA 1
ATOM 1021 C C . ILE A 1 129 ? -27.546 -3.380 26.812 1.00 45.57 220 ILE A C 1
ATOM 1022 O O . ILE A 1 129 ? -26.637 -2.571 26.788 1.00 47.56 220 ILE A O 1
ATOM 1027 N N . VAL A 1 130 ? -27.559 -4.433 27.626 1.00 41.34 221 VAL A N 1
ATOM 1028 C CA . VAL A 1 130 ? -26.372 -4.886 28.343 1.00 39.90 221 VAL A CA 1
ATOM 1029 C C . VAL A 1 130 ? -26.198 -6.395 28.152 1.00 38.90 221 VAL A C 1
ATOM 1030 O O . VAL A 1 130 ? -27.142 -7.150 28.268 1.00 42.78 221 VAL A O 1
ATOM 1034 N N . THR A 1 131 ? -24.968 -6.824 27.905 1.00 36.97 222 THR A N 1
ATOM 1035 C CA . THR A 1 131 ? -24.657 -8.221 27.600 1.00 34.89 222 THR A CA 1
ATOM 1036 C C . THR A 1 131 ? -23.381 -8.631 28.330 1.00 34.03 222 THR A C 1
ATOM 1037 O O . THR A 1 131 ? -22.816 -7.855 29.107 1.00 32.45 222 THR A O 1
ATOM 1041 N N . GLU A 1 132 ? -22.896 -9.836 28.027 1.00 34.02 223 GLU A N 1
ATOM 1042 C CA . GLU A 1 132 ? -21.562 -10.272 28.414 1.00 33.93 223 GLU A CA 1
ATOM 1043 C C . GLU A 1 132 ? -20.401 -9.292 28.096 1.00 34.04 223 GLU A C 1
ATOM 1044 O O . GLU A 1 132 ? -19.417 -9.274 28.819 1.00 33.64 223 GLU A O 1
ATOM 1050 N N . PHE A 1 133 ? -20.508 -8.465 27.048 1.00 33.89 224 PHE A N 1
ATOM 1051 C CA . PHE A 1 133 ? -19.502 -7.465 26.785 1.00 33.26 224 PHE A CA 1
ATOM 1052 C C . PHE A 1 133 ? -19.386 -6.561 27.988 1.00 33.64 224 PHE A C 1
ATOM 1053 O O . PHE A 1 133 ? -18.282 -6.166 28.422 1.00 33.59 224 PHE A O 1
ATOM 1061 N N . ASP A 1 134 ? -20.526 -6.223 28.552 1.00 32.97 225 ASP A N 1
ATOM 1062 C CA . ASP A 1 134 ? -20.529 -5.367 29.721 1.00 33.76 225 ASP A CA 1
ATOM 1063 C C . ASP A 1 134 ? -20.033 -6.084 30.959 1.00 33.84 225 ASP A C 1
ATOM 1064 O O . ASP A 1 134 ? -19.302 -5.533 31.746 1.00 35.80 225 ASP A O 1
ATOM 1069 N N . TYR A 1 135 ? -20.378 -7.347 31.086 1.00 34.55 226 TYR A N 1
ATOM 1070 C CA . TYR A 1 135 ? -19.750 -8.186 32.076 1.00 34.55 226 TYR A CA 1
ATOM 1071 C C . TYR A 1 135 ? -18.233 -8.045 31.975 1.00 32.98 226 TYR A C 1
ATOM 1072 O O . TYR A 1 135 ? -17.540 -7.829 32.970 1.00 33.11 226 TYR A O 1
ATOM 1081 N N . LEU A 1 136 ? -17.717 -8.155 30.759 1.00 32.86 227 LEU A N 1
ATOM 1082 C CA . LEU A 1 136 ? -16.263 -8.144 30.558 1.00 31.43 227 LEU A CA 1
ATOM 1083 C C . LEU A 1 136 ? -15.673 -6.799 30.927 1.00 32.24 227 LEU A C 1
ATOM 1084 O O . LEU A 1 136 ? -14.690 -6.743 31.628 1.00 33.63 227 LEU A O 1
ATOM 1089 N N . LEU A 1 137 ? -16.297 -5.712 30.485 1.00 32.77 228 LEU A N 1
ATOM 1090 C CA . LEU A 1 137 ? -15.774 -4.387 30.771 1.00 31.96 228 LEU A CA 1
ATOM 1091 C C . LEU A 1 137 ? -15.888 -4.107 32.250 1.00 33.13 228 LEU A C 1
ATOM 1092 O O . LEU A 1 137 ? -14.950 -3.620 32.881 1.00 33.59 228 LEU A O 1
ATOM 1097 N N . PHE A 1 138 ? -17.043 -4.374 32.825 1.00 31.48 229 PHE A N 1
ATOM 1098 C CA . PHE A 1 138 ? -17.199 -3.986 34.198 1.00 31.77 229 PHE A CA 1
ATOM 1099 C C . PHE A 1 138 ? -16.422 -4.855 35.153 1.00 33.43 229 PHE A C 1
ATOM 1100 O O . PHE A 1 138 ? -15.949 -4.350 36.157 1.00 33.24 229 PHE A O 1
ATOM 1108 N N . THR A 1 139 ? -16.207 -6.148 34.826 1.00 34.36 230 THR A N 1
ATOM 1109 C CA . THR A 1 139 ? -15.335 -6.957 35.664 1.00 33.58 230 THR A CA 1
ATOM 1110 C C . THR A 1 139 ? -13.863 -6.592 35.468 1.00 31.81 230 THR A C 1
ATOM 1111 O O . THR A 1 139 ? -13.112 -6.593 36.410 1.00 30.47 230 THR A O 1
ATOM 1115 N N . SER A 1 140 ? -13.459 -6.278 34.253 1.00 32.23 231 SER A N 1
ATOM 1116 C CA . SER A 1 140 ? -12.133 -5.701 34.010 1.00 35.09 231 SER A CA 1
ATOM 1117 C C . SER A 1 140 ? -11.808 -4.570 34.936 1.00 34.55 231 SER A C 1
ATOM 1118 O O . SER A 1 140 ? -10.701 -4.476 35.449 1.00 38.08 231 SER A O 1
ATOM 1121 N N . LEU A 1 141 ? -12.776 -3.710 35.175 1.00 33.34 232 LEU A N 1
ATOM 1122 C CA . LEU A 1 141 ? -12.541 -2.545 36.021 1.00 35.00 232 LEU A CA 1
ATOM 1123 C C . LEU A 1 141 ? -12.305 -2.919 37.488 1.00 35.82 232 LEU A C 1
ATOM 1124 O O . LEU A 1 141 ? -11.482 -2.331 38.178 1.00 38.25 232 LEU A O 1
ATOM 1129 N N . THR A 1 142 ? -13.068 -3.870 37.978 1.00 37.16 233 THR A N 1
ATOM 1130 C CA . THR A 1 142 ? -12.855 -4.414 39.319 1.00 38.01 233 THR A CA 1
ATOM 1131 C C . THR A 1 142 ? -11.455 -4.985 39.425 1.00 38.79 233 THR A C 1
ATOM 1132 O O . THR A 1 142 ? -10.831 -4.868 40.464 1.00 45.86 233 THR A O 1
ATOM 1136 N N . SER A 1 143 ? -10.942 -5.583 38.359 1.00 37.75 234 SER A N 1
ATOM 1137 C CA . SER A 1 143 ? -9.564 -6.098 38.370 1.00 39.74 234 SER A CA 1
ATOM 1138 C C . SER A 1 143 ? -8.546 -4.984 38.386 1.00 40.04 234 SER A C 1
ATOM 1139 O O . SER A 1 143 ? -7.594 -5.039 39.160 1.00 46.84 234 SER A O 1
ATOM 1142 N N . ILE A 1 144 ? -8.769 -3.947 37.588 1.00 37.75 235 ILE A N 1
ATOM 1143 C CA . ILE A 1 144 ? -7.906 -2.783 37.615 1.00 36.36 235 ILE A CA 1
ATOM 1144 C C . ILE A 1 144 ? -7.919 -2.129 38.982 1.00 37.92 235 ILE A C 1
ATOM 1145 O O . ILE A 1 144 ? -6.891 -1.730 39.487 1.00 39.70 235 ILE A O 1
ATOM 1150 N N . TYR A 1 145 ? -9.076 -2.053 39.615 1.00 41.06 236 TYR A N 1
ATOM 1151 C CA . TYR A 1 145 ? -9.142 -1.509 40.976 1.00 43.47 236 TYR A CA 1
ATOM 1152 C C . TYR A 1 145 ? -8.222 -2.246 41.926 1.00 48.38 236 TYR A C 1
ATOM 1153 O O . TYR A 1 145 ? -7.432 -1.622 42.657 1.00 48.91 236 TYR A O 1
ATOM 1162 N N . ASP A 1 146 ? -8.277 -3.573 41.898 1.00 53.99 237 ASP A N 1
ATOM 1163 C CA . ASP A 1 146 ? -7.452 -4.368 42.819 1.00 57.69 237 ASP A CA 1
ATOM 1164 C C . ASP A 1 146 ? -5.970 -4.153 42.537 1.00 54.65 237 ASP A C 1
ATOM 1165 O O . ASP A 1 146 ? -5.163 -4.018 43.460 1.00 55.27 237 ASP A O 1
ATOM 1170 N N . LEU A 1 147 ? -5.622 -4.095 41.253 1.00 49.86 238 LEU A N 1
ATOM 1171 C CA . LEU A 1 147 ? -4.221 -3.954 40.850 1.00 50.57 238 LEU A CA 1
ATOM 1172 C C . LEU A 1 147 ? -3.621 -2.604 41.211 1.00 52.09 238 LEU A C 1
ATOM 1173 O O . LEU A 1 147 ? -2.421 -2.488 41.341 1.00 53.84 238 LEU A O 1
ATOM 1178 N N . VAL A 1 148 ? -4.464 -1.597 41.358 1.00 50.69 239 VAL A N 1
ATOM 1179 C CA . VAL A 1 148 ? -4.022 -0.278 41.667 1.00 55.09 239 VAL A CA 1
ATOM 1180 C C . VAL A 1 148 ? -3.769 -0.101 43.178 1.00 64.99 239 VAL A C 1
ATOM 1181 O O . VAL A 1 148 ? -3.080 0.837 43.575 1.00 74.70 239 VAL A O 1
ATOM 1185 N N . LEU A 1 149 ? -4.260 -1.014 44.018 1.00 70.91 240 LEU A N 1
ATOM 1186 C CA . LEU A 1 149 ? -3.987 -0.935 45.469 1.00 77.55 240 LEU A CA 1
ATOM 1187 C C . LEU A 1 149 ? -2.504 -1.125 45.836 1.00 79.48 240 LEU A C 1
ATOM 1188 O O . LEU A 1 149 ? -1.805 -1.916 45.197 1.00 83.70 240 LEU A O 1
ATOM 1193 N N . PRO A 1 150 ? -2.024 -0.411 46.868 1.00 83.16 241 PRO A N 1
ATOM 1194 C CA . PRO A 1 150 ? -0.630 -0.621 47.289 1.00 86.13 241 PRO A CA 1
ATOM 1195 C C . PRO A 1 150 ? -0.469 -1.920 48.076 1.00 85.08 241 PRO A C 1
ATOM 1196 O O . PRO A 1 150 ? -0.046 -2.924 47.519 1.00 76.75 241 PRO A O 1
ATOM 1200 N N . CYS B 2 9 ? -29.080 0.805 46.153 1.00 76.90 9 CYS B N 1
ATOM 1201 C CA . CYS B 2 9 ? -27.753 0.080 46.070 1.00 79.07 9 CYS B CA 1
ATOM 1202 C C . CYS B 2 9 ? -26.544 1.000 45.982 1.00 79.44 9 CYS B C 1
ATOM 1203 O O . CYS B 2 9 ? -26.120 1.371 44.890 1.00 76.96 9 CYS B O 1
ATOM 1206 N N . GLU B 2 10 ? -25.955 1.328 47.124 1.00 80.80 10 GLU B N 1
ATOM 1207 C CA . GLU B 2 10 ? -24.957 2.372 47.145 1.00 81.94 10 GLU B CA 1
ATOM 1208 C C . GLU B 2 10 ? -24.104 2.235 48.420 1.00 77.53 10 GLU B C 1
ATOM 1209 O O . GLU B 2 10 ? -24.290 2.985 49.376 1.00 81.27 10 GLU B O 1
ATOM 1215 N N . PRO B 2 11 ? -23.178 1.254 48.440 1.00 70.35 11 PRO B N 1
ATOM 1216 C CA . PRO B 2 11 ? -22.362 0.999 49.621 1.00 70.84 11 PRO B CA 1
ATOM 1217 C C . PRO B 2 11 ? -21.378 2.137 49.874 1.00 71.70 11 PRO B C 1
ATOM 1218 O O . PRO B 2 11 ? -20.661 2.538 48.959 1.00 69.93 11 PRO B O 1
ATOM 1222 N N . ARG B 2 12 ? -21.405 2.684 51.087 1.00 76.16 12 ARG B N 1
ATOM 1223 C CA . ARG B 2 12 ? -20.513 3.763 51.489 1.00 80.07 12 ARG B CA 1
ATOM 1224 C C . ARG B 2 12 ? -19.821 3.395 52.804 1.00 79.42 12 ARG B C 1
ATOM 1225 O O . ARG B 2 12 ? -20.393 2.651 53.598 1.00 81.76 12 ARG B O 1
ATOM 1233 N N . ALA B 2 13 ? -18.599 3.897 53.012 1.00 77.96 13 ALA B N 1
ATOM 1234 C CA . ALA B 2 13 ? -17.799 3.589 54.226 1.00 80.45 13 ALA B CA 1
ATOM 1235 C C . ALA B 2 13 ? -17.746 4.745 55.195 1.00 84.57 13 ALA B C 1
ATOM 1236 O O . ALA B 2 13 ? -17.865 5.897 54.803 1.00 86.14 13 ALA B O 1
ATOM 1238 N N . ALA B 2 14 ? -17.515 4.438 56.465 1.00 90.60 14 ALA B N 1
ATOM 1239 C CA . ALA B 2 14 ? -17.572 5.458 57.499 1.00 96.32 14 ALA B CA 1
ATOM 1240 C C . ALA B 2 14 ? -16.338 6.380 57.491 1.00 101.32 14 ALA B C 1
ATOM 1241 O O . ALA B 2 14 ? -16.469 7.600 57.658 1.00 103.62 14 ALA B O 1
ATOM 1243 N N . LYS B 2 15 ? -15.143 5.828 57.301 1.00 104.65 15 LYS B N 1
ATOM 1244 C CA . LYS B 2 15 ? -13.952 6.689 57.219 1.00 112.61 15 LYS B CA 1
ATOM 1245 C C . LYS B 2 15 ? -12.913 6.127 56.238 1.00 112.48 15 LYS B C 1
ATOM 1246 O O . LYS B 2 15 ? -11.840 5.623 56.635 1.00 112.94 15 LYS B O 1
ATOM 1252 N N . PRO B 2 16 ? -13.233 6.213 54.933 1.00 106.35 16 PRO B N 1
ATOM 1253 C CA . PRO B 2 16 ? -12.271 5.671 53.992 1.00 100.17 16 PRO B CA 1
ATOM 1254 C C . PRO B 2 16 ? -10.995 6.491 53.940 1.00 100.11 16 PRO B C 1
ATOM 1255 O O . PRO B 2 16 ? -11.014 7.691 54.200 1.00 98.25 16 PRO B O 1
ATOM 1259 N N . PHE B 2 17 ? -9.905 5.805 53.624 1.00 97.07 17 PHE B N 1
ATOM 1260 C CA . PHE B 2 17 ? -8.655 6.415 53.187 1.00 94.49 17 PHE B CA 1
ATOM 1261 C C . PHE B 2 17 ? -8.629 6.239 51.653 1.00 88.61 17 PHE B C 1
ATOM 1262 O O . PHE B 2 17 ? -9.004 5.180 51.137 1.00 80.27 17 PHE B O 1
ATOM 1270 N N . LYS B 2 18 ? -8.245 7.300 50.939 1.00 87.48 18 LYS B N 1
ATOM 1271 C CA . LYS B 2 18 ? -8.347 7.372 49.469 1.00 83.86 18 LYS B CA 1
ATOM 1272 C C . LYS B 2 18 ? -6.970 7.608 48.822 1.00 81.81 18 LYS B C 1
ATOM 1273 O O . LYS B 2 18 ? -6.121 8.292 49.387 1.00 82.24 18 LYS B O 1
ATOM 1279 N N . ILE B 2 19 ? -6.777 7.062 47.626 1.00 79.56 19 ILE B N 1
ATOM 1280 C CA . ILE B 2 19 ? -5.567 7.296 46.811 1.00 83.06 19 ILE B CA 1
ATOM 1281 C C . ILE B 2 19 ? -5.952 7.591 45.334 1.00 79.57 19 ILE B C 1
ATOM 1282 O O . ILE B 2 19 ? -6.581 6.767 44.677 1.00 75.38 19 ILE B O 1
ATOM 1287 N N . LEU B 2 20 ? -5.581 8.770 44.829 1.00 77.30 20 LEU B N 1
ATOM 1288 C CA . LEU B 2 20 ? -5.918 9.187 43.464 1.00 72.51 20 LEU B CA 1
ATOM 1289 C C . LEU B 2 20 ? -4.740 8.804 42.604 1.00 69.54 20 LEU B C 1
ATOM 1290 O O . LEU B 2 20 ? -3.627 9.229 42.874 1.00 75.48 20 LEU B O 1
ATOM 1295 N N . LYS B 2 21 ? -4.963 7.963 41.603 1.00 68.92 21 LYS B N 1
ATOM 1296 C CA . LYS B 2 21 ? -3.899 7.538 40.694 1.00 70.04 21 LYS B CA 1
ATOM 1297 C C . LYS B 2 21 ? -4.240 8.007 39.276 1.00 65.57 21 LYS B C 1
ATOM 1298 O O . LYS B 2 21 ? -5.403 7.980 38.885 1.00 62.90 21 LYS B O 1
ATOM 1304 N N . LYS B 2 22 ? -3.220 8.385 38.508 1.00 69.52 22 LYS B N 1
ATOM 1305 C CA . LYS B 2 22 ? -3.405 8.916 37.154 1.00 71.75 22 LYS B CA 1
ATOM 1306 C C . LYS B 2 22 ? -2.426 8.363 36.103 1.00 67.09 22 LYS B C 1
ATOM 1307 O O . LYS B 2 22 ? -1.239 8.180 36.366 1.00 66.37 22 LYS B O 1
ATOM 1313 N N . ARG B 2 23 ? -2.929 8.123 34.897 1.00 63.86 23 ARG B N 1
ATOM 1314 C CA . ARG B 2 23 ? -2.073 7.702 33.778 1.00 68.65 23 ARG B CA 1
ATOM 1315 C C . ARG B 2 23 ? -1.325 8.936 33.266 1.00 73.56 23 ARG B C 1
ATOM 1316 O O . ARG B 2 23 ? -1.924 9.787 32.614 1.00 64.58 23 ARG B O 1
ATOM 1324 N N . SER B 2 24 ? -0.033 9.021 33.609 1.00 80.32 24 SER B N 1
ATOM 1325 C CA . SER B 2 24 ? 0.794 10.218 33.411 1.00 81.15 24 SER B CA 1
ATOM 1326 C C . SER B 2 24 ? 2.086 9.980 32.641 1.00 83.37 24 SER B C 1
ATOM 1327 O O . SER B 2 24 ? 2.281 10.571 31.567 1.00 87.42 24 SER B O 1
ATOM 1330 N N . THR B 2 25 ? 2.973 9.133 33.180 1.00 76.30 25 THR B N 1
ATOM 1331 C CA . THR B 2 25 ? 4.275 8.879 32.540 1.00 75.92 25 THR B CA 1
ATOM 1332 C C . THR B 2 25 ? 4.194 8.444 31.051 1.00 73.87 25 THR B C 1
ATOM 1333 O O . THR B 2 25 ? 5.226 8.454 30.362 1.00 69.09 25 THR B O 1
ATOM 1337 N N . THR B 2 26 ? 2.990 8.090 30.555 1.00 69.73 26 THR B N 1
ATOM 1338 C CA . THR B 2 26 ? 2.784 7.749 29.134 1.00 65.08 26 THR B CA 1
ATOM 1339 C C . THR B 2 26 ? 1.666 8.528 28.451 1.00 60.01 26 THR B C 1
ATOM 1340 O O . THR B 2 26 ? 0.757 8.995 29.105 1.00 57.67 26 THR B O 1
ATOM 1344 N N . SER B 2 27 ? 1.759 8.628 27.121 1.00 56.51 27 SER B N 1
ATOM 1345 C CA . SER B 2 27 ? 0.665 9.090 26.255 1.00 54.34 27 SER B CA 1
ATOM 1346 C C . SER B 2 27 ? 0.657 8.387 24.886 1.00 54.84 27 SER B C 1
ATOM 1347 O O . SER B 2 27 ? 1.684 7.844 24.469 1.00 57.14 27 SER B O 1
ATOM 1350 N N . VAL B 2 28 ? -0.490 8.432 24.193 1.00 49.95 28 VAL B N 1
ATOM 1351 C CA . VAL B 2 28 ? -0.712 7.674 22.961 1.00 47.80 28 VAL B CA 1
ATOM 1352 C C . VAL B 2 28 ? -1.410 8.497 21.886 1.00 44.43 28 VAL B C 1
ATOM 1353 O O . VAL B 2 28 ? -2.171 9.415 22.199 1.00 42.58 28 VAL B O 1
ATOM 1357 N N . ALA B 2 29 ? -1.184 8.136 20.617 1.00 41.16 29 ALA B N 1
ATOM 1358 C CA . ALA B 2 29 ? -1.972 8.665 19.508 1.00 38.49 29 ALA B CA 1
ATOM 1359 C C . ALA B 2 29 ? -3.411 8.483 19.887 1.00 38.48 29 ALA B C 1
ATOM 1360 O O . ALA B 2 29 ? -3.776 7.532 20.582 1.00 37.49 29 ALA B O 1
ATOM 1362 N N . SER B 2 30 ? -4.244 9.408 19.464 1.00 41.48 30 SER B N 1
ATOM 1363 C CA . SER B 2 30 ? -5.645 9.381 19.873 1.00 43.56 30 SER B CA 1
ATOM 1364 C C . SER B 2 30 ? -6.467 8.564 18.864 1.00 43.18 30 SER B C 1
ATOM 1365 O O . SER B 2 30 ? -5.937 8.104 17.856 1.00 42.01 30 SER B O 1
ATOM 1368 N N . TYR B 2 31 ? -7.742 8.348 19.198 1.00 42.32 31 TYR B N 1
ATOM 1369 C CA . TYR B 2 31 ? -8.582 7.419 18.496 1.00 41.13 31 TYR B CA 1
ATOM 1370 C C . TYR B 2 31 ? -8.757 7.811 17.061 1.00 44.54 31 TYR B C 1
ATOM 1371 O O . TYR B 2 31 ? -8.900 8.998 16.750 1.00 49.10 31 TYR B O 1
ATOM 1380 N N . GLN B 2 32 ? -8.760 6.795 16.203 1.00 46.06 32 GLN B N 1
ATOM 1381 C CA . GLN B 2 32 ? -9.191 6.916 14.817 1.00 48.01 32 GLN B CA 1
ATOM 1382 C C . GLN B 2 32 ? -9.706 5.554 14.347 1.00 44.77 32 GLN B C 1
ATOM 1383 O O . GLN B 2 32 ? -9.102 4.510 14.668 1.00 42.63 32 GLN B O 1
ATOM 1389 N N . VAL B 2 33 ? -10.823 5.559 13.614 1.00 45.65 33 VAL B N 1
ATOM 1390 C CA . VAL B 2 33 ? -11.452 4.319 13.145 1.00 44.98 33 VAL B CA 1
ATOM 1391 C C . VAL B 2 33 ? -10.580 3.721 12.084 1.00 45.23 33 VAL B C 1
ATOM 1392 O O . VAL B 2 33 ? -10.004 4.458 11.292 1.00 45.72 33 VAL B O 1
ATOM 1396 N N . SER B 2 34 ? -10.548 2.393 12.011 1.00 44.17 34 SER B N 1
ATOM 1397 C CA . SER B 2 34 ? -9.899 1.759 10.885 1.00 44.73 34 SER B CA 1
ATOM 1398 C C . SER B 2 34 ? -10.784 1.854 9.666 1.00 47.18 34 SER B C 1
ATOM 1399 O O . SER B 2 34 ? -11.992 1.894 9.764 1.00 48.40 34 SER B O 1
ATOM 1402 N N . PRO B 2 35 ? -10.177 1.896 8.486 1.00 51.53 35 PRO B N 1
ATOM 1403 C CA . PRO B 2 35 ? -10.994 1.814 7.274 1.00 55.05 35 PRO B CA 1
ATOM 1404 C C . PRO B 2 35 ? -11.916 0.567 7.225 1.00 57.14 35 PRO B C 1
ATOM 1405 O O . PRO B 2 35 ? -13.052 0.641 6.758 1.00 59.33 35 PRO B O 1
ATOM 1409 N N . HIS B 2 36 ? -11.412 -0.564 7.703 1.00 56.50 36 HIS B N 1
ATOM 1410 C CA . HIS B 2 36 ? -12.131 -1.822 7.626 1.00 55.94 36 HIS B CA 1
ATOM 1411 C C . HIS B 2 36 ? -13.486 -1.688 8.280 1.00 55.26 36 HIS B C 1
ATOM 1412 O O . HIS B 2 36 ? -14.497 -2.051 7.687 1.00 55.71 36 HIS B O 1
ATOM 1419 N N . THR B 2 37 ? -13.513 -1.169 9.508 1.00 51.52 37 THR B N 1
ATOM 1420 C CA . THR B 2 37 ? -14.777 -1.072 10.206 1.00 49.76 37 THR B CA 1
ATOM 1421 C C . THR B 2 37 ? -15.596 0.076 9.654 1.00 50.24 37 THR B C 1
ATOM 1422 O O . THR B 2 37 ? -16.807 0.000 9.637 1.00 50.92 37 THR B O 1
ATOM 1426 N N . ALA B 2 38 ? -14.949 1.102 9.118 1.00 51.48 38 ALA B N 1
ATOM 1427 C CA . ALA B 2 38 ? -15.696 2.180 8.454 1.00 52.42 38 ALA B CA 1
ATOM 1428 C C . ALA B 2 38 ? -16.518 1.647 7.286 1.00 55.67 38 ALA B C 1
ATOM 1429 O O . ALA B 2 38 ? -17.644 2.084 7.055 1.00 55.69 38 ALA B O 1
ATOM 1431 N N . ARG B 2 39 ? -15.917 0.742 6.520 1.00 58.76 39 ARG B N 1
ATOM 1432 C CA . ARG B 2 39 ? -16.583 0.101 5.391 1.00 64.39 39 ARG B CA 1
ATOM 1433 C C . ARG B 2 39 ? -17.777 -0.737 5.819 1.00 63.99 39 ARG B C 1
ATOM 1434 O O . ARG B 2 39 ? -18.819 -0.728 5.161 1.00 63.89 39 ARG B O 1
ATOM 1442 N N . ILE B 2 40 ? -17.591 -1.493 6.901 1.00 59.15 40 ILE B N 1
ATOM 1443 C CA . ILE B 2 40 ? -18.630 -2.339 7.423 1.00 57.01 40 ILE B CA 1
ATOM 1444 C C . ILE B 2 40 ? -19.776 -1.490 7.879 1.00 58.38 40 ILE B C 1
ATOM 1445 O O . ILE B 2 40 ? -20.919 -1.802 7.583 1.00 61.98 40 ILE B O 1
ATOM 1450 N N . PHE B 2 41 ? -19.497 -0.410 8.595 1.00 58.78 41 PHE B N 1
ATOM 1451 C CA . PHE B 2 41 ? -20.587 0.484 9.004 1.00 61.23 41 PHE B CA 1
ATOM 1452 C C . PHE B 2 41 ? -21.308 1.094 7.812 1.00 67.30 41 PHE B C 1
ATOM 1453 O O . PHE B 2 41 ? -22.543 1.103 7.794 1.00 70.56 41 PHE B O 1
ATOM 1461 N N . LYS B 2 42 ? -20.558 1.573 6.821 1.00 68.49 42 LYS B N 1
ATOM 1462 C CA . LYS B 2 42 ? -21.184 2.167 5.626 1.00 78.29 42 LYS B CA 1
ATOM 1463 C C . LYS B 2 42 ? -22.052 1.182 4.848 1.00 79.29 42 LYS B C 1
ATOM 1464 O O . LYS B 2 42 ? -23.168 1.508 4.451 1.00 80.65 42 LYS B O 1
ATOM 1470 N N . GLU B 2 43 ? -21.529 -0.016 4.628 1.00 78.14 43 GLU B N 1
ATOM 1471 C CA . GLU B 2 43 ? -22.252 -1.013 3.891 1.00 79.72 43 GLU B CA 1
ATOM 1472 C C . GLU B 2 43 ? -23.502 -1.458 4.652 1.00 76.74 43 GLU B C 1
ATOM 1473 O O . GLU B 2 43 ? -24.577 -1.599 4.059 1.00 82.54 43 GLU B O 1
ATOM 1479 N N . ASN B 2 44 ? -23.386 -1.643 5.957 1.00 70.48 44 ASN B N 1
ATOM 1480 C CA . ASN B 2 44 ? -24.558 -1.938 6.778 1.00 69.66 44 ASN B CA 1
ATOM 1481 C C . ASN B 2 44 ? -25.664 -0.936 6.552 1.00 71.46 44 ASN B C 1
ATOM 1482 O O . ASN B 2 44 ? -26.765 -1.304 6.209 1.00 72.67 44 ASN B O 1
ATOM 1487 N N . GLU B 2 45 ? -25.350 0.333 6.751 1.00 74.52 45 GLU B N 1
ATOM 1488 C CA . GLU B 2 45 ? -26.339 1.401 6.691 1.00 80.74 45 GLU B CA 1
ATOM 1489 C C . GLU B 2 45 ? -26.919 1.550 5.289 1.00 86.08 45 GLU B C 1
ATOM 1490 O O . GLU B 2 45 ? -28.091 1.852 5.149 1.00 89.22 45 GLU B O 1
ATOM 1496 N N . ARG B 2 46 ? -26.112 1.315 4.259 1.00 88.58 46 ARG B N 1
ATOM 1497 C CA . ARG B 2 46 ? -26.595 1.381 2.878 1.00 93.25 46 ARG B CA 1
ATOM 1498 C C . ARG B 2 46 ? -27.515 0.205 2.526 1.00 93.64 46 ARG B C 1
ATOM 1499 O O . ARG B 2 46 ? -28.364 0.327 1.649 1.00 99.21 46 ARG B O 1
ATOM 1507 N N . LEU B 2 47 ? -27.346 -0.928 3.205 1.00 89.36 47 LEU B N 1
ATOM 1508 C CA . LEU B 2 47 ? -28.219 -2.094 3.012 1.00 88.42 47 LEU B CA 1
ATOM 1509 C C . LEU B 2 47 ? -29.487 -1.977 3.825 1.00 88.64 47 LEU B C 1
ATOM 1510 O O . LEU B 2 47 ? -30.558 -2.311 3.350 1.00 95.69 47 LEU B O 1
ATOM 1515 N N . ILE B 2 48 ? -29.356 -1.521 5.061 1.00 86.28 48 ILE B N 1
ATOM 1516 C CA . ILE B 2 48 ? -30.501 -1.283 5.925 1.00 89.06 48 ILE B CA 1
ATOM 1517 C C . ILE B 2 48 ? -31.449 -0.284 5.247 1.00 99.60 48 ILE B C 1
ATOM 1518 O O . ILE B 2 48 ? -32.669 -0.459 5.266 1.00 107.55 48 ILE B O 1
ATOM 1523 N N . ASP B 2 49 ? -30.866 0.736 4.621 1.00 102.30 49 ASP B N 1
ATOM 1524 C CA . ASP B 2 49 ? -31.595 1.697 3.772 1.00 108.63 49 ASP B CA 1
ATOM 1525 C C . ASP B 2 49 ? -32.291 1.049 2.579 1.00 109.77 49 ASP B C 1
ATOM 1526 O O . ASP B 2 49 ? -33.246 1.600 2.038 1.00 116.80 49 ASP B O 1
ATOM 1531 N N . GLU B 2 50 ? -31.768 -0.078 2.124 1.00 105.48 50 GLU B N 1
ATOM 1532 C CA . GLU B 2 50 ? -32.227 -0.656 0.882 1.00 110.55 50 GLU B CA 1
ATOM 1533 C C . GLU B 2 50 ? -33.446 -1.559 1.009 1.00 112.89 50 GLU B C 1
ATOM 1534 O O . GLU B 2 50 ? -33.917 -2.103 0.018 1.00 115.40 50 GLU B O 1
ATOM 1540 N N . TYR B 2 51 ? -34.017 -1.666 2.202 1.00 109.41 51 TYR B N 1
ATOM 1541 C CA . TYR B 2 51 ? -35.345 -2.255 2.319 1.00 111.34 51 TYR B CA 1
ATOM 1542 C C . TYR B 2 51 ? -36.369 -1.168 2.606 1.00 111.49 51 TYR B C 1
ATOM 1543 O O . TYR B 2 51 ? -36.678 -0.359 1.733 1.00 112.69 51 TYR B O 1
ATOM 1552 N N . ASP C 1 7 ? -23.690 -8.446 -2.172 1.00 111.45 98 ASP C N 1
ATOM 1553 C CA . ASP C 1 7 ? -24.527 -9.402 -1.396 1.00 108.32 98 ASP C CA 1
ATOM 1554 C C . ASP C 1 7 ? -24.469 -9.175 0.090 1.00 103.22 98 ASP C C 1
ATOM 1555 O O . ASP C 1 7 ? -23.404 -8.968 0.679 1.00 94.60 98 ASP C O 1
ATOM 1560 N N . THR C 1 8 ? -25.640 -9.310 0.694 1.00 107.77 99 THR C N 1
ATOM 1561 C CA . THR C 1 8 ? -25.826 -9.133 2.134 1.00 106.27 99 THR C CA 1
ATOM 1562 C C . THR C 1 8 ? -25.169 -10.294 2.903 1.00 104.84 99 THR C C 1
ATOM 1563 O O . THR C 1 8 ? -24.796 -10.131 4.062 1.00 104.09 99 THR C O 1
ATOM 1567 N N . ARG C 1 9 ? -25.041 -11.450 2.247 1.00 105.48 100 ARG C N 1
ATOM 1568 C CA . ARG C 1 9 ? -24.293 -12.602 2.789 1.00 104.28 100 ARG C CA 1
ATOM 1569 C C . ARG C 1 9 ? -22.876 -12.231 3.236 1.00 101.55 100 ARG C C 1
ATOM 1570 O O . ARG C 1 9 ? -22.483 -12.513 4.374 1.00 97.47 100 ARG C O 1
ATOM 1578 N N . GLU C 1 10 ? -22.104 -11.624 2.343 1.00 101.76 101 GLU C N 1
ATOM 1579 C CA . GLU C 1 10 ? -20.738 -11.239 2.683 1.00 98.35 101 GLU C CA 1
ATOM 1580 C C . GLU C 1 10 ? -20.704 -10.292 3.862 1.00 83.95 101 GLU C C 1
ATOM 1581 O O . GLU C 1 10 ? -19.971 -10.526 4.812 1.00 79.37 101 GLU C O 1
ATOM 1587 N N . ILE C 1 11 ? -21.509 -9.234 3.804 1.00 78.92 102 ILE C N 1
ATOM 1588 C CA . ILE C 1 11 ? -21.583 -8.235 4.889 1.00 73.62 102 ILE C CA 1
ATOM 1589 C C . ILE C 1 11 ? -21.898 -8.872 6.227 1.00 70.28 102 ILE C C 1
ATOM 1590 O O . ILE C 1 11 ? -21.409 -8.474 7.274 1.00 63.74 102 ILE C O 1
ATOM 1595 N N . LEU C 1 12 ? -22.754 -9.874 6.166 1.00 74.63 103 LEU C N 1
ATOM 1596 C CA . LEU C 1 12 ? -23.204 -10.607 7.343 1.00 71.74 103 LEU C CA 1
ATOM 1597 C C . LEU C 1 12 ? -22.083 -11.431 7.970 1.00 66.88 103 LEU C C 1
ATOM 1598 O O . LEU C 1 12 ? -21.943 -11.469 9.180 1.00 67.78 103 LEU C O 1
ATOM 1603 N N . GLU C 1 13 ? -21.305 -12.107 7.134 1.00 68.26 104 GLU C N 1
ATOM 1604 C CA . GLU C 1 13 ? -20.117 -12.834 7.571 1.00 67.51 104 GLU C CA 1
ATOM 1605 C C . GLU C 1 13 ? -19.108 -11.854 8.172 1.00 66.09 104 GLU C C 1
ATOM 1606 O O . GLU C 1 13 ? -18.448 -12.171 9.175 1.00 64.30 104 GLU C O 1
ATOM 1612 N N . GLU C 1 14 ? -18.998 -10.659 7.584 1.00 66.57 105 GLU C N 1
ATOM 1613 C CA . GLU C 1 14 ? -18.102 -9.634 8.134 1.00 64.58 105 GLU C CA 1
ATOM 1614 C C . GLU C 1 14 ? -18.572 -9.160 9.512 1.00 60.03 105 GLU C C 1
ATOM 1615 O O . GLU C 1 14 ? -17.764 -9.021 10.442 1.00 54.66 105 GLU C O 1
ATOM 1621 N N . ASN C 1 15 ? -19.872 -8.900 9.646 1.00 58.00 106 ASN C N 1
ATOM 1622 C CA . ASN C 1 15 ? -20.432 -8.493 10.937 1.00 54.87 106 ASN C CA 1
ATOM 1623 C C . ASN C 1 15 ? -20.205 -9.591 11.972 1.00 53.32 106 ASN C C 1
ATOM 1624 O O . ASN C 1 15 ? -19.758 -9.329 13.096 1.00 49.69 106 ASN C O 1
ATOM 1629 N N . ASN C 1 16 ? -20.486 -10.822 11.567 1.00 53.70 107 ASN C N 1
ATOM 1630 C CA . ASN C 1 16 ? -20.387 -11.951 12.459 1.00 54.12 107 ASN C CA 1
ATOM 1631 C C . ASN C 1 16 ? -18.973 -12.173 12.924 1.00 53.75 107 ASN C C 1
ATOM 1632 O O . ASN C 1 16 ? -18.728 -12.413 14.102 1.00 51.62 107 ASN C O 1
ATOM 1637 N N . GLU C 1 17 ? -18.040 -12.095 11.981 1.00 58.26 108 GLU C N 1
ATOM 1638 C CA . GLU C 1 17 ? -16.617 -12.217 12.283 1.00 60.71 108 GLU C CA 1
ATOM 1639 C C . GLU C 1 17 ? -16.184 -11.142 13.259 1.00 56.39 108 GLU C C 1
ATOM 1640 O O . GLU C 1 17 ? -15.548 -11.454 14.256 1.00 58.02 108 GLU C O 1
ATOM 1654 N N . LEU C 1 19 ? -17.901 -9.532 15.475 1.00 50.12 110 LEU C N 1
ATOM 1655 C CA . LEU C 1 19 ? -18.474 -9.687 16.803 1.00 49.50 110 LEU C CA 1
ATOM 1656 C C . LEU C 1 19 ? -17.836 -10.804 17.569 1.00 46.21 110 LEU C C 1
ATOM 1657 O O . LEU C 1 19 ? -17.656 -10.695 18.771 1.00 42.66 110 LEU C O 1
ATOM 1662 N N . HIS C 1 20 ? -17.555 -11.896 16.875 1.00 47.76 111 HIS C N 1
ATOM 1663 C CA . HIS C 1 20 ? -16.866 -13.012 17.482 1.00 47.92 111 HIS C CA 1
ATOM 1664 C C . HIS C 1 20 ? -15.473 -12.616 17.877 1.00 48.78 111 HIS C C 1
ATOM 1665 O O . HIS C 1 20 ? -15.066 -12.808 19.029 1.00 48.13 111 HIS C O 1
ATOM 1685 N N . TYR C 1 22 ? -13.996 -9.731 18.418 1.00 48.12 113 TYR C N 1
ATOM 1686 C CA . TYR C 1 22 ? -13.821 -8.784 19.466 1.00 47.46 113 TYR C CA 1
ATOM 1687 C C . TYR C 1 22 ? -14.467 -9.151 20.790 1.00 45.68 113 TYR C C 1
ATOM 1688 O O . TYR C 1 22 ? -13.994 -8.758 21.844 1.00 45.25 113 TYR C O 1
ATOM 1697 N N . LEU C 1 23 ? -15.475 -10.004 20.758 1.00 46.22 114 LEU C N 1
ATOM 1698 C CA . LEU C 1 23 ? -15.871 -10.716 21.971 1.00 43.14 114 LEU C CA 1
ATOM 1699 C C . LEU C 1 23 ? -14.709 -11.594 22.486 1.00 40.77 114 LEU C C 1
ATOM 1700 O O . LEU C 1 23 ? -14.419 -11.553 23.675 1.00 38.93 114 LEU C O 1
ATOM 1705 N N . ASN C 1 24 ? -14.057 -12.373 21.615 1.00 40.87 115 ASN C N 1
ATOM 1706 C CA . ASN C 1 24 ? -12.943 -13.235 22.076 1.00 43.55 115 ASN C CA 1
ATOM 1707 C C . ASN C 1 24 ? -11.768 -12.430 22.638 1.00 40.13 115 ASN C C 1
ATOM 1708 O O . ASN C 1 24 ? -11.202 -12.733 23.682 1.00 41.79 115 ASN C O 1
ATOM 1713 N N . ARG C 1 25 ? -11.404 -11.388 21.933 1.00 37.20 116 ARG C N 1
ATOM 1714 C CA . ARG C 1 25 ? -10.254 -10.602 22.346 1.00 35.78 116 ARG C CA 1
ATOM 1715 C C . ARG C 1 25 ? -10.563 -9.870 23.630 1.00 33.96 116 ARG C C 1
ATOM 1716 O O . ARG C 1 25 ? -9.702 -9.770 24.496 1.00 32.10 116 ARG C O 1
ATOM 1724 N N . LEU C 1 26 ? -11.815 -9.443 23.798 1.00 34.20 117 LEU C N 1
ATOM 1725 C CA . LEU C 1 26 ? -12.209 -8.808 25.034 1.00 32.15 117 LEU C CA 1
ATOM 1726 C C . LEU C 1 26 ? -12.258 -9.818 26.177 1.00 34.36 117 LEU C C 1
ATOM 1727 O O . LEU C 1 26 ? -11.863 -9.503 27.314 1.00 35.70 117 LEU C O 1
ATOM 1732 N N . LYS C 1 27 ? -12.748 -11.035 25.904 1.00 37.77 118 LYS C N 1
ATOM 1733 C CA . LYS C 1 27 ? -12.687 -12.151 26.885 1.00 37.86 118 LYS C CA 1
ATOM 1734 C C . LYS C 1 27 ? -11.265 -12.397 27.368 1.00 36.08 118 LYS C C 1
ATOM 1735 O O . LYS C 1 27 ? -11.006 -12.527 28.558 1.00 35.47 118 LYS C O 1
ATOM 1741 N N . THR C 1 28 ? -10.341 -12.492 26.429 1.00 35.63 119 THR C N 1
ATOM 1742 C CA . THR C 1 28 ? -8.931 -12.654 26.788 1.00 36.76 119 THR C CA 1
ATOM 1743 C C . THR C 1 28 ? -8.382 -11.497 27.637 1.00 36.83 119 THR C C 1
ATOM 1744 O O . THR C 1 28 ? -7.744 -11.739 28.649 1.00 37.84 119 THR C O 1
ATOM 1748 N N . TYR C 1 29 ? -8.659 -10.254 27.245 1.00 34.75 120 TYR C N 1
ATOM 1749 C CA . TYR C 1 29 ? -8.189 -9.094 27.993 1.00 33.96 120 TYR C CA 1
ATOM 1750 C C . TYR C 1 29 ? -8.672 -9.158 29.447 1.00 35.13 120 TYR C C 1
ATOM 1751 O O . TYR C 1 29 ? -7.891 -9.000 30.391 1.00 34.73 120 TYR C O 1
ATOM 1760 N N . GLN C 1 30 ? -9.963 -9.423 29.621 1.00 35.97 121 GLN C N 1
ATOM 1761 C CA . GLN C 1 30 ? -10.561 -9.441 30.936 1.00 36.33 121 GLN C CA 1
ATOM 1762 C C . GLN C 1 30 ? -10.016 -10.583 31.757 1.00 39.61 121 GLN C C 1
ATOM 1763 O O . GLN C 1 30 ? -9.742 -10.405 32.947 1.00 39.99 121 GLN C O 1
ATOM 1769 N N . TYR C 1 31 ? -9.854 -11.754 31.132 1.00 40.07 122 TYR C N 1
ATOM 1770 C CA . TYR C 1 31 ? -9.334 -12.895 31.863 1.00 41.84 122 TYR C CA 1
ATOM 1771 C C . TYR C 1 31 ? -7.938 -12.615 32.404 1.00 40.78 122 TYR C C 1
ATOM 1772 O O . TYR C 1 31 ? -7.617 -12.942 33.555 1.00 44.15 122 TYR C O 1
ATOM 1781 N N . LEU C 1 32 ? -7.102 -12.028 31.569 1.00 39.63 123 LEU C N 1
ATOM 1782 C CA . LEU C 1 32 ? -5.730 -11.696 31.969 1.00 40.87 123 LEU C CA 1
ATOM 1783 C C . LEU C 1 32 ? -5.680 -10.629 33.055 1.00 40.54 123 LEU C C 1
ATOM 1784 O O . LEU C 1 32 ? -4.913 -10.757 34.008 1.00 41.76 123 LEU C O 1
ATOM 1789 N N . LEU C 1 33 ? -6.493 -9.582 32.947 1.00 38.90 124 LEU C N 1
ATOM 1790 C CA . LEU C 1 33 ? -6.511 -8.583 34.005 1.00 39.74 124 LEU C CA 1
ATOM 1791 C C . LEU C 1 33 ? -6.860 -9.282 35.328 1.00 40.64 124 LEU C C 1
ATOM 1792 O O . LEU C 1 33 ? -6.362 -8.924 36.380 1.00 41.54 124 LEU C O 1
ATOM 1797 N N . LYS C 1 34 ? -7.704 -10.306 35.273 1.00 43.06 125 LYS C N 1
ATOM 1798 C CA . LYS C 1 34 ? -8.154 -10.989 36.494 1.00 45.80 125 LYS C CA 1
ATOM 1799 C C . LYS C 1 34 ? -7.126 -11.995 37.001 1.00 44.89 125 LYS C C 1
ATOM 1800 O O . LYS C 1 34 ? -6.906 -12.071 38.181 1.00 49.00 125 LYS C O 1
ATOM 1806 N N . ASN C 1 35 ? -6.470 -12.743 36.122 1.00 44.88 126 ASN C N 1
ATOM 1807 C CA . ASN C 1 35 ? -5.646 -13.911 36.564 1.00 47.20 126 ASN C CA 1
ATOM 1808 C C . ASN C 1 35 ? -4.129 -13.775 36.410 1.00 50.95 126 ASN C C 1
ATOM 1809 O O . ASN C 1 35 ? -3.392 -14.419 37.144 1.00 56.99 126 ASN C O 1
ATOM 1814 N N . GLU C 1 36 ? -3.655 -12.963 35.470 1.00 52.83 127 GLU C N 1
ATOM 1815 C CA . GLU C 1 36 ? -2.229 -12.882 35.195 1.00 57.87 127 GLU C CA 1
ATOM 1816 C C . GLU C 1 36 ? -1.590 -11.824 36.062 1.00 58.98 127 GLU C C 1
ATOM 1817 O O . GLU C 1 36 ? -2.056 -10.686 36.064 1.00 63.58 127 GLU C O 1
ATOM 1823 N N . PRO C 1 37 ? -0.511 -12.188 36.796 1.00 60.82 128 PRO C N 1
ATOM 1824 C CA . PRO C 1 37 ? 0.173 -11.193 37.600 1.00 58.10 128 PRO C CA 1
ATOM 1825 C C . PRO C 1 37 ? 0.912 -10.221 36.709 1.00 55.99 128 PRO C C 1
ATOM 1826 O O . PRO C 1 37 ? 1.628 -10.642 35.799 1.00 53.73 128 PRO C O 1
ATOM 1830 N N . ILE C 1 38 ? 0.713 -8.930 36.939 1.00 52.06 129 ILE C N 1
ATOM 1831 C CA . ILE C 1 38 ? 1.471 -7.935 36.213 1.00 50.34 129 ILE C CA 1
ATOM 1832 C C . ILE C 1 38 ? 2.835 -7.797 36.869 1.00 50.60 129 ILE C C 1
ATOM 1833 O O . ILE C 1 38 ? 2.927 -7.591 38.067 1.00 51.59 129 ILE C O 1
ATOM 1838 N N . HIS C 1 39 ? 3.883 -7.974 36.066 1.00 51.69 130 HIS C N 1
ATOM 1839 C CA . HIS C 1 39 ? 5.257 -7.763 36.471 1.00 54.94 130 HIS C CA 1
ATOM 1840 C C . HIS C 1 39 ? 5.625 -6.286 36.177 1.00 54.15 130 HIS C C 1
ATOM 1841 O O . HIS C 1 39 ? 5.707 -5.870 35.017 1.00 48.74 130 HIS C O 1
ATOM 1848 N N . VAL C 1 40 ? 5.852 -5.502 37.231 1.00 55.59 131 VAL C N 1
ATOM 1849 C CA . VAL C 1 40 ? 6.063 -4.065 37.056 1.00 54.93 131 VAL C CA 1
ATOM 1850 C C . VAL C 1 40 ? 7.530 -3.743 37.054 1.00 54.63 131 VAL C C 1
ATOM 1851 O O . VAL C 1 40 ? 8.208 -3.921 38.064 1.00 56.89 131 VAL C O 1
ATOM 1855 N N . TYR C 1 41 ? 8.014 -3.289 35.902 1.00 55.50 132 TYR C N 1
ATOM 1856 C CA . TYR C 1 41 ? 9.387 -2.772 35.770 1.00 58.84 132 TYR C CA 1
ATOM 1857 C C . TYR C 1 41 ? 9.336 -1.248 35.794 1.00 59.34 132 TYR C C 1
ATOM 1858 O O . TYR C 1 41 ? 8.570 -0.651 35.051 1.00 55.79 132 TYR C O 1
ATOM 1867 N N . TYR C 1 42 ? 10.140 -0.642 36.667 1.00 64.77 133 TYR C N 1
ATOM 1868 C CA . TYR C 1 42 ? 10.249 0.820 36.801 1.00 65.67 133 TYR C CA 1
ATOM 1869 C C . TYR C 1 42 ? 11.662 1.237 37.196 1.00 64.52 133 TYR C C 1
ATOM 1870 O O . TYR C 1 42 ? 12.505 0.402 37.504 1.00 62.37 133 TYR C O 1
ATOM 1879 N N . GLY C 1 43 ? 11.910 2.548 37.167 1.00 65.19 134 GLY C N 1
ATOM 1880 C CA . GLY C 1 43 ? 13.209 3.103 37.535 1.00 65.35 134 GLY C CA 1
ATOM 1881 C C . GLY C 1 43 ? 13.928 3.785 36.389 1.00 63.52 134 GLY C C 1
ATOM 1882 O O . GLY C 1 43 ? 14.956 4.375 36.588 1.00 68.80 134 GLY C O 1
ATOM 1883 N N . SER C 1 44 ? 13.421 3.659 35.176 1.00 60.29 135 SER C N 1
ATOM 1884 C CA . SER C 1 44 ? 13.997 4.318 34.014 1.00 59.46 135 SER C CA 1
ATOM 1885 C C . SER C 1 44 ? 13.079 4.075 32.829 1.00 58.19 135 SER C C 1
ATOM 1886 O O . SER C 1 44 ? 12.163 3.244 32.889 1.00 58.17 135 SER C O 1
ATOM 1889 N N . ILE C 1 45 ? 13.348 4.795 31.748 1.00 57.50 136 ILE C N 1
ATOM 1890 C CA . ILE C 1 45 ? 12.571 4.690 30.534 1.00 54.68 136 ILE C CA 1
ATOM 1891 C C . ILE C 1 45 ? 12.669 3.260 29.980 1.00 53.05 136 ILE C C 1
ATOM 1892 O O . ILE C 1 45 ? 11.638 2.669 29.647 1.00 47.91 136 ILE C O 1
ATOM 1897 N N . ASP C 1 46 ? 13.879 2.703 29.940 1.00 53.63 137 ASP C N 1
ATOM 1898 C CA . ASP C 1 46 ? 14.082 1.346 29.424 1.00 54.31 137 ASP C CA 1
ATOM 1899 C C . ASP C 1 46 ? 13.400 0.237 30.257 1.00 54.21 137 ASP C C 1
ATOM 1900 O O . ASP C 1 46 ? 12.864 -0.713 29.680 1.00 51.32 137 ASP C O 1
ATOM 1905 N N . ALA C 1 47 ? 13.374 0.367 31.585 1.00 55.37 138 ALA C N 1
ATOM 1906 C CA . ALA C 1 47 ? 12.644 -0.584 32.431 1.00 54.27 138 ALA C CA 1
ATOM 1907 C C . ALA C 1 47 ? 11.160 -0.518 32.151 1.00 53.58 138 ALA C C 1
ATOM 1908 O O . ALA C 1 47 ? 10.512 -1.536 31.886 1.00 55.38 138 ALA C O 1
ATOM 1910 N N . TYR C 1 48 ? 10.611 0.692 32.195 1.00 54.00 139 TYR C N 1
ATOM 1911 C CA A TYR C 1 48 ? 9.217 0.915 31.845 0.50 49.74 139 TYR C CA 1
ATOM 1912 C CA B TYR C 1 48 ? 9.195 0.897 31.861 0.50 50.63 139 TYR C CA 1
ATOM 1913 C C . TYR C 1 48 ? 8.899 0.304 30.485 1.00 47.35 139 TYR C C 1
ATOM 1914 O O . TYR C 1 48 ? 7.922 -0.393 30.331 1.00 46.53 139 TYR C O 1
ATOM 1931 N N . ALA C 1 49 ? 9.729 0.605 29.484 1.00 46.12 140 ALA C N 1
ATOM 1932 C CA . ALA C 1 49 ? 9.483 0.150 28.114 1.00 44.26 140 ALA C CA 1
ATOM 1933 C C . ALA C 1 49 ? 9.440 -1.366 28.060 1.00 45.44 140 ALA C C 1
ATOM 1934 O O . ALA C 1 49 ? 8.642 -1.929 27.345 1.00 42.97 140 ALA C O 1
ATOM 1936 N N . GLU C 1 50 ? 10.336 -2.003 28.809 1.00 47.04 141 GLU C N 1
ATOM 1937 C CA . GLU C 1 50 ? 10.386 -3.450 28.920 1.00 48.35 141 GLU C CA 1
ATOM 1938 C C . GLU C 1 50 ? 9.121 -4.027 29.510 1.00 46.39 141 GLU C C 1
ATOM 1939 O O . GLU C 1 50 ? 8.621 -5.020 28.992 1.00 44.44 141 GLU C O 1
ATOM 1945 N N . GLY C 1 51 ? 8.662 -3.445 30.626 1.00 45.06 142 GLY C N 1
ATOM 1946 C CA . GLY C 1 51 ? 7.432 -3.857 31.273 1.00 44.66 142 GLY C CA 1
ATOM 1947 C C . GLY C 1 51 ? 6.201 -3.703 30.397 1.00 44.87 142 GLY C C 1
ATOM 1948 O O . GLY C 1 51 ? 5.337 -4.568 30.365 1.00 46.98 142 GLY C O 1
ATOM 1949 N N . ILE C 1 52 ? 6.111 -2.606 29.670 1.00 45.19 143 ILE C N 1
ATOM 1950 C CA . ILE C 1 52 ? 5.048 -2.451 28.691 1.00 45.05 143 ILE C CA 1
ATOM 1951 C C . ILE C 1 52 ? 5.154 -3.502 27.578 1.00 42.23 143 ILE C C 1
ATOM 1952 O O . ILE C 1 52 ? 4.185 -4.155 27.279 1.00 40.27 143 ILE C O 1
ATOM 1957 N N . ASP C 1 53 ? 6.319 -3.651 26.971 1.00 42.60 144 ASP C N 1
ATOM 1958 C CA . ASP C 1 53 ? 6.545 -4.713 25.970 1.00 47.02 144 ASP C CA 1
ATOM 1959 C C . ASP C 1 53 ? 6.124 -6.096 26.469 1.00 45.70 144 ASP C C 1
ATOM 1960 O O . ASP C 1 53 ? 5.507 -6.814 25.711 1.00 44.87 144 ASP C O 1
ATOM 1965 N N . LYS C 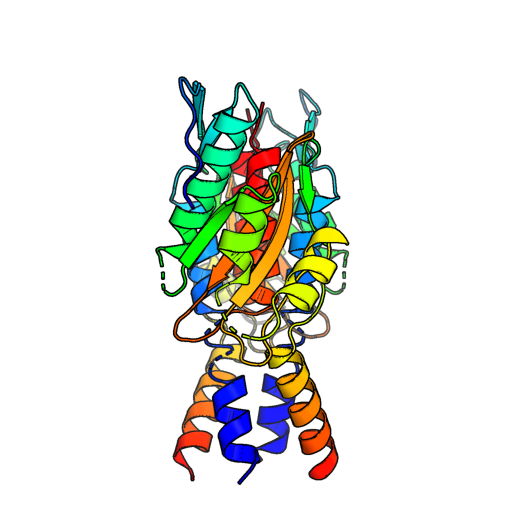1 54 ? 6.421 -6.461 27.722 1.00 47.66 145 LYS C N 1
ATOM 1966 C CA 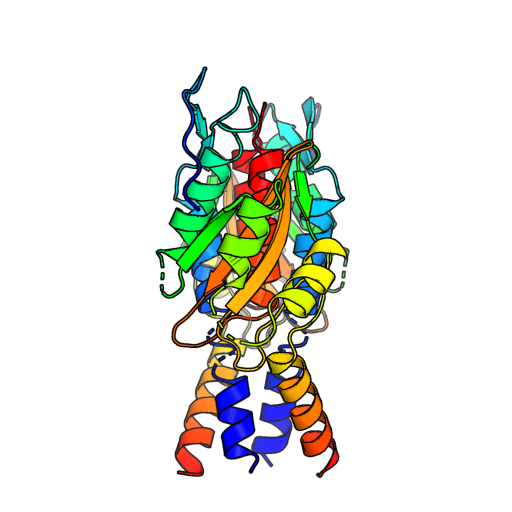. LYS C 1 54 ? 6.094 -7.823 28.214 1.00 51.07 145 LYS C CA 1
ATOM 1967 C C . LYS C 1 54 ? 4.610 -8.008 28.431 1.00 47.84 145 LYS C C 1
ATOM 1968 O O . LYS C 1 54 ? 4.082 -9.093 28.246 1.00 47.63 145 LYS C O 1
ATOM 1974 N N . LEU C 1 55 ? 3.949 -6.938 28.840 1.00 47.55 146 LEU C N 1
ATOM 1975 C CA . LEU C 1 55 ? 2.507 -6.938 29.095 1.00 43.85 146 LEU C CA 1
ATOM 1976 C C . LEU C 1 55 ? 1.757 -7.037 27.787 1.00 41.37 146 LEU C C 1
ATOM 1977 O O . LEU C 1 55 ? 0.879 -7.861 27.634 1.00 45.20 146 LEU C O 1
ATOM 1982 N N . LEU C 1 56 ? 2.125 -6.203 26.823 1.00 39.47 147 LEU C N 1
ATOM 1983 C CA . LEU C 1 56 ? 1.551 -6.302 25.480 1.00 38.56 147 LEU C CA 1
ATOM 1984 C C . LEU C 1 56 ? 1.737 -7.703 24.947 1.00 39.43 147 LEU C C 1
ATOM 1985 O O . LEU C 1 56 ? 0.815 -8.277 24.471 1.00 42.00 147 LEU C O 1
ATOM 1990 N N . LYS C 1 57 ? 2.923 -8.259 25.070 1.00 41.80 148 LYS C N 1
ATOM 1991 C CA . LYS C 1 57 ? 3.168 -9.622 24.613 1.00 46.30 148 LYS C CA 1
ATOM 1992 C C . LYS C 1 57 ? 2.333 -10.687 25.293 1.00 45.79 148 LYS C C 1
ATOM 1993 O O . LYS C 1 57 ? 1.898 -1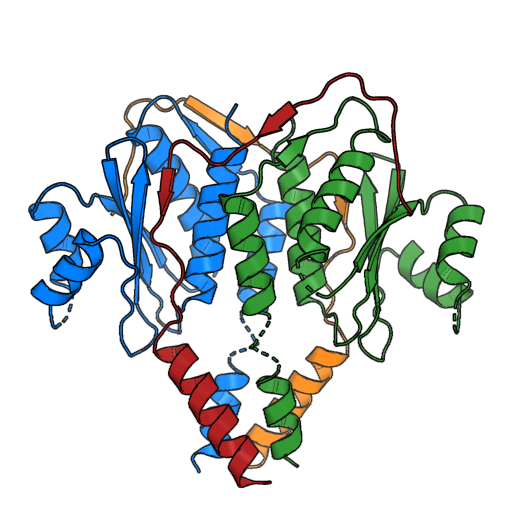1.608 24.637 1.00 42.72 148 LYS C O 1
ATOM 1999 N N . THR C 1 58 ? 2.111 -10.542 26.598 1.00 46.71 149 THR C N 1
ATOM 2000 C CA . THR C 1 58 ? 1.350 -11.516 27.342 1.00 46.58 149 THR C CA 1
ATOM 2001 C C . THR C 1 58 ? -0.040 -11.610 26.729 1.00 47.05 149 THR C C 1
ATOM 2002 O O . THR C 1 58 ? -0.553 -12.708 26.515 1.00 48.66 149 THR C O 1
ATOM 2006 N N . TYR C 1 59 ? -0.604 -10.459 26.373 1.00 44.56 150 TYR C N 1
ATOM 2007 C CA . TYR C 1 59 ? -1.942 -10.370 25.825 1.00 44.43 150 TYR C CA 1
ATOM 2008 C C . TYR C 1 59 ? -2.020 -10.784 24.361 1.00 46.38 150 TYR C C 1
ATOM 2009 O O . TYR C 1 59 ? -2.893 -11.600 23.975 1.00 51.39 150 TYR C O 1
ATOM 2018 N N . ALA C 1 60 ? -1.120 -10.264 23.543 1.00 43.39 151 ALA C N 1
ATOM 2019 C CA . ALA C 1 60 ? -1.128 -10.611 22.125 1.00 47.60 151 ALA C CA 1
ATOM 2020 C C . ALA C 1 60 ? -0.889 -12.119 21.935 1.00 54.65 151 ALA C C 1
ATOM 2021 O O . ALA C 1 60 ? -1.505 -12.757 21.101 1.00 58.35 151 ALA C O 1
ATOM 2023 N N . ASP C 1 61 ? 0.001 -12.686 22.730 1.00 56.65 152 ASP C N 1
ATOM 2024 C CA . ASP C 1 61 ? 0.273 -14.102 22.640 1.00 61.71 152 ASP C CA 1
ATOM 2025 C C . ASP C 1 61 ? -0.987 -14.977 22.713 1.00 64.64 152 ASP C C 1
ATOM 2026 O O . ASP C 1 61 ? -1.040 -16.014 22.081 1.00 64.28 152 ASP C O 1
ATOM 2031 N N . LYS C 1 62 ? -1.984 -14.578 23.491 1.00 59.63 153 LYS C N 1
ATOM 2032 C CA . LYS C 1 62 ? -3.152 -15.419 23.659 1.00 58.28 153 LYS C CA 1
ATOM 2033 C C . LYS C 1 62 ? -4.297 -15.067 22.701 1.00 60.30 153 LYS C C 1
ATOM 2034 O O . LYS C 1 62 ? -5.395 -15.572 22.844 1.00 65.78 153 LYS C O 1
ATOM 2048 N N . ASN C 1 64 ? -3.793 -14.571 18.961 1.00 59.35 155 ASN C N 1
ATOM 2049 C CA . ASN C 1 64 ? -3.586 -14.834 17.532 1.00 67.60 155 ASN C CA 1
ATOM 2050 C C . ASN C 1 64 ? -3.278 -13.523 16.776 1.00 68.16 155 ASN C C 1
ATOM 2051 O O . ASN C 1 64 ? -3.868 -13.183 15.740 1.00 69.60 155 ASN C O 1
ATOM 2056 N N . LEU C 1 65 ? -2.324 -12.798 17.356 1.00 67.48 156 LEU C N 1
ATOM 2057 C CA . LEU C 1 65 ? -1.746 -11.591 16.784 1.00 66.10 156 LEU C CA 1
ATOM 2058 C C . LEU C 1 65 ? -0.446 -11.323 17.560 1.00 58.55 156 LEU C C 1
ATOM 2059 O O . LEU C 1 65 ? -0.239 -11.877 18.625 1.00 54.22 156 LEU C O 1
ATOM 2064 N N . THR C 1 66 ? 0.451 -10.540 16.994 1.00 56.46 157 THR C N 1
ATOM 2065 C CA . THR C 1 66 ? 1.720 -10.219 17.666 1.00 56.75 157 THR C CA 1
ATOM 2066 C C . THR C 1 66 ? 1.751 -8.716 17.955 1.00 50.94 157 THR C C 1
ATOM 2067 O O . THR C 1 66 ? 1.318 -7.895 17.145 1.00 44.88 157 THR C O 1
ATOM 2071 N N . ALA C 1 67 ? 2.239 -8.382 19.142 1.00 51.75 158 ALA C N 1
ATOM 2072 C CA . ALA C 1 67 ? 2.412 -7.013 19.553 1.00 49.30 158 ALA C CA 1
ATOM 2073 C C . ALA C 1 67 ? 3.848 -6.810 19.932 1.00 53.89 158 ALA C C 1
ATOM 2074 O O . ALA C 1 67 ? 4.506 -7.715 20.452 1.00 62.13 158 ALA C O 1
ATOM 2076 N N . SER C 1 68 ? 4.346 -5.616 19.640 1.00 57.54 159 SER C N 1
ATOM 2077 C CA . SER C 1 68 ? 5.732 -5.254 19.921 1.00 54.41 159 SER C CA 1
ATOM 2078 C C . SER C 1 68 ? 5.773 -3.784 20.206 1.00 48.76 159 SER C C 1
ATOM 2079 O O . SER C 1 68 ? 4.900 -3.043 19.769 1.00 45.12 159 SER C O 1
ATOM 2082 N N . LEU C 1 69 ? 6.803 -3.398 20.949 1.00 47.84 160 LEU C N 1
ATOM 2083 C CA . LEU C 1 69 ? 7.106 -2.019 21.264 1.00 48.46 160 LEU C CA 1
ATOM 2084 C C . LEU C 1 69 ? 8.397 -1.680 20.545 1.00 48.67 160 LEU C C 1
ATOM 2085 O O . LEU C 1 69 ? 9.431 -2.274 20.808 1.00 49.31 160 LEU C O 1
ATOM 2090 N N . CYS C 1 70 ? 8.326 -0.748 19.613 1.00 49.09 161 CYS C N 1
ATOM 2091 C CA . CYS C 1 70 ? 9.455 -0.432 18.770 1.00 54.44 161 CYS C CA 1
ATOM 2092 C C . CYS C 1 70 ? 9.944 1.001 19.069 1.00 54.87 161 CYS C C 1
ATOM 2093 O O . CYS C 1 70 ? 9.129 1.920 19.213 1.00 52.01 161 CYS C O 1
ATOM 2096 N N . HIS C 1 71 ? 11.262 1.175 19.163 1.00 54.62 162 HIS C N 1
ATOM 2097 C CA . HIS C 1 71 ? 11.829 2.485 19.325 1.00 55.30 162 HIS C CA 1
ATOM 2098 C C . HIS C 1 71 ? 11.421 3.297 18.108 1.00 53.78 162 HIS C C 1
ATOM 2099 O O . HIS C 1 71 ? 11.371 2.772 17.015 1.00 55.40 162 HIS C O 1
ATOM 2106 N N . TYR C 1 72 ? 11.105 4.573 18.310 1.00 51.28 163 TYR C N 1
ATOM 2107 C CA . TYR C 1 72 ? 10.763 5.439 17.219 1.00 50.01 163 TYR C CA 1
ATOM 2108 C C . TYR C 1 72 ? 11.315 6.819 17.510 1.00 53.10 163 TYR C C 1
ATOM 2109 O O . TYR C 1 72 ? 10.639 7.845 17.312 1.00 54.54 163 TYR C O 1
ATOM 2118 N N . SER C 1 73 ? 12.567 6.835 17.966 1.00 55.80 164 SER C N 1
ATOM 2119 C CA . SER C 1 73 ? 13.237 8.060 18.453 1.00 58.37 164 SER C CA 1
ATOM 2120 C C . SER C 1 73 ? 14.154 8.633 17.363 1.00 59.96 164 SER C C 1
ATOM 2121 O O . SER C 1 73 ? 13.954 9.724 16.843 1.00 62.78 164 SER C O 1
ATOM 2124 N N . THR C 1 74 ? 15.124 7.841 16.966 1.00 62.69 165 THR C N 1
ATOM 2125 C CA . THR C 1 74 ? 16.102 8.255 15.995 1.00 65.42 165 THR C CA 1
ATOM 2126 C C . THR C 1 74 ? 15.580 7.939 14.586 1.00 69.29 165 THR C C 1
ATOM 2127 O O . THR C 1 74 ? 14.736 7.059 14.410 1.00 67.40 165 THR C O 1
ATOM 2131 N N . GLN C 1 75 ? 16.093 8.662 13.593 1.00 72.45 166 GLN C N 1
ATOM 2132 C CA . GLN C 1 75 ? 15.735 8.435 12.205 1.00 75.10 166 GLN C CA 1
ATOM 2133 C C . GLN C 1 75 ? 16.047 7.000 11.819 1.00 76.53 166 GLN C C 1
ATOM 2134 O O . GLN C 1 75 ? 15.323 6.401 11.020 1.00 80.98 166 GLN C O 1
ATOM 2140 N N . ALA C 1 76 ? 17.099 6.440 12.412 1.00 75.61 167 ALA C N 1
ATOM 2141 C CA . ALA C 1 76 ? 17.445 5.043 12.195 1.00 77.35 167 ALA C CA 1
ATOM 2142 C C . ALA C 1 76 ? 16.307 4.137 12.651 1.00 73.78 167 ALA C C 1
ATOM 2143 O O . ALA C 1 76 ? 15.936 3.198 11.951 1.00 74.48 167 ALA C O 1
ATOM 2145 N N . ASP C 1 77 ? 15.736 4.437 13.811 1.00 71.45 168 ASP C N 1
ATOM 2146 C CA . ASP C 1 77 ? 14.577 3.693 14.300 1.00 68.34 168 ASP C CA 1
ATOM 2147 C C . ASP C 1 77 ? 13.393 3.779 13.349 1.00 68.64 168 ASP C C 1
ATOM 2148 O O . ASP C 1 77 ? 12.671 2.803 13.141 1.00 68.14 168 ASP C O 1
ATOM 2153 N N . LYS C 1 78 ? 13.188 4.964 12.792 1.00 70.41 169 LYS C N 1
ATOM 2154 C CA . LYS C 1 78 ? 12.040 5.213 11.938 1.00 69.61 169 LYS C CA 1
ATOM 2155 C C . LYS C 1 78 ? 12.210 4.421 10.646 1.00 72.75 169 LYS C C 1
ATOM 2156 O O . LYS C 1 78 ? 11.302 3.698 10.226 1.00 72.09 169 LYS C O 1
ATOM 2162 N N . ASP C 1 79 ? 13.396 4.510 10.055 1.00 74.83 170 ASP C N 1
ATOM 2163 C CA . ASP C 1 79 ? 13.662 3.822 8.793 1.00 79.05 170 ASP C CA 1
ATOM 2164 C C . ASP C 1 79 ? 13.551 2.304 8.931 1.00 79.25 170 ASP C C 1
ATOM 2165 O O . ASP C 1 79 ? 13.015 1.640 8.050 1.00 74.83 170 ASP C O 1
ATOM 2170 N N . ARG C 1 80 ? 14.042 1.763 10.041 1.00 81.13 171 ARG C N 1
ATOM 2171 C CA . ARG C 1 80 ? 13.869 0.336 10.340 1.00 84.10 171 ARG C CA 1
ATOM 2172 C C . ARG C 1 80 ? 12.408 -0.103 10.366 1.00 79.96 171 ARG C C 1
ATOM 2173 O O . ARG C 1 80 ? 12.031 -1.146 9.827 1.00 80.61 171 ARG C O 1
ATOM 2181 N N . LEU C 1 81 ? 11.585 0.694 11.023 1.00 74.86 172 LEU C N 1
ATOM 2182 C CA . LEU C 1 81 ? 10.181 0.362 11.149 1.00 73.22 172 LEU C CA 1
ATOM 2183 C C . LEU C 1 81 ? 9.513 0.293 9.785 1.00 72.91 172 LEU C C 1
ATOM 2184 O O . LEU C 1 81 ? 8.847 -0.683 9.467 1.00 74.56 172 LEU C O 1
ATOM 2189 N N . THR C 1 82 ? 9.736 1.328 8.979 1.00 76.22 173 THR C N 1
ATOM 2190 C CA . THR C 1 82 ? 8.976 1.570 7.758 1.00 78.83 173 THR C CA 1
ATOM 2191 C C . THR C 1 82 ? 9.551 0.886 6.508 1.00 87.79 173 THR C C 1
ATOM 2192 O O . THR C 1 82 ? 9.008 1.059 5.424 1.00 89.96 173 THR C O 1
ATOM 2196 N N . GLU C 1 83 ? 10.608 0.085 6.646 1.00 102.26 174 GLU C N 1
ATOM 2197 C CA . GLU C 1 83 ? 11.275 -0.486 5.455 1.00 117.85 174 GLU C CA 1
ATOM 2198 C C . GLU C 1 83 ? 10.338 -1.325 4.591 1.00 122.73 174 GLU C C 1
ATOM 2199 O O . GLU C 1 83 ? 10.387 -1.276 3.360 1.00 119.72 174 GLU C O 1
ATOM 2205 N N . HIS C 1 84 ? 9.518 -2.123 5.267 1.00 125.02 175 HIS C N 1
ATOM 2206 C CA . HIS C 1 84 ? 8.740 -3.187 4.629 1.00 126.72 175 HIS C CA 1
ATOM 2207 C C . HIS C 1 84 ? 7.345 -2.738 4.208 1.00 122.58 175 HIS C C 1
ATOM 2208 O O . HIS C 1 84 ? 6.437 -3.552 4.025 1.00 121.04 175 HIS C O 1
ATOM 2223 N N . ASP C 1 86 ? 4.898 -0.064 1.716 1.00 98.62 177 ASP C N 1
ATOM 2224 C CA . ASP C 1 86 ? 4.881 0.399 0.336 1.00 105.66 177 ASP C CA 1
ATOM 2225 C C . ASP C 1 86 ? 5.441 1.820 0.236 1.00 100.05 177 ASP C C 1
ATOM 2226 O O . ASP C 1 86 ? 6.355 2.082 -0.561 1.00 101.38 177 ASP C O 1
ATOM 2231 N N . ASP C 1 87 ? 4.924 2.713 1.081 1.00 87.05 178 ASP C N 1
ATOM 2232 C CA . ASP C 1 87 ? 5.336 4.117 1.079 1.00 82.17 178 ASP C CA 1
ATOM 2233 C C . ASP C 1 87 ? 5.871 4.528 2.449 1.00 75.38 178 ASP C C 1
ATOM 2234 O O . ASP C 1 87 ? 5.143 5.126 3.233 1.00 71.62 178 ASP C O 1
ATOM 2239 N N . PRO C 1 88 ? 7.156 4.233 2.721 1.00 73.72 179 PRO C N 1
ATOM 2240 C CA . PRO C 1 88 ? 7.828 4.593 3.981 1.00 70.78 179 PRO C CA 1
ATOM 2241 C C . PRO C 1 88 ? 7.819 6.088 4.364 1.00 68.21 179 PRO C C 1
ATOM 2242 O O . PRO C 1 88 ? 7.566 6.402 5.520 1.00 68.31 179 PRO C O 1
ATOM 2246 N N . ALA C 1 89 ? 8.101 6.997 3.435 1.00 68.78 180 ALA C N 1
ATOM 2247 C CA . ALA C 1 89 ? 8.048 8.442 3.753 1.00 67.49 180 ALA C CA 1
ATOM 2248 C C . ALA C 1 89 ? 6.665 8.840 4.281 1.00 65.77 180 ALA C C 1
ATOM 2249 O O . ALA C 1 89 ? 6.552 9.613 5.236 1.00 65.67 180 ALA C O 1
ATOM 2251 N N . ASP C 1 90 ? 5.621 8.304 3.651 1.00 63.63 181 ASP C N 1
ATOM 2252 C CA . ASP C 1 90 ? 4.271 8.643 4.012 1.00 61.43 181 ASP C CA 1
ATOM 2253 C C . ASP C 1 90 ? 3.878 7.996 5.342 1.00 60.06 181 ASP C C 1
ATOM 2254 O O . ASP C 1 90 ? 3.248 8.642 6.209 1.00 60.92 181 ASP C O 1
ATOM 2259 N N . VAL C 1 91 ? 4.220 6.721 5.509 1.00 57.38 182 VAL C N 1
ATOM 2260 C CA . VAL C 1 91 ? 3.965 6.057 6.774 1.00 55.41 182 VAL C CA 1
ATOM 2261 C C . VAL C 1 91 ? 4.610 6.881 7.883 1.00 54.23 182 VAL C C 1
ATOM 2262 O O . VAL C 1 91 ? 3.990 7.172 8.881 1.00 52.26 182 VAL C O 1
ATOM 2266 N N . GLN C 1 92 ? 5.861 7.262 7.687 1.00 57.20 183 GLN C N 1
ATOM 2267 C CA . GLN C 1 92 ? 6.574 8.058 8.681 1.00 59.59 183 GLN C CA 1
ATOM 2268 C C . GLN C 1 92 ? 5.919 9.391 8.982 1.00 59.69 183 GLN C C 1
ATOM 2269 O O . GLN C 1 92 ? 5.885 9.799 10.138 1.00 61.07 183 GLN C O 1
ATOM 2275 N N . THR C 1 93 ? 5.394 10.067 7.968 1.00 59.17 184 THR C N 1
ATOM 2276 C CA . THR C 1 93 ? 4.733 11.344 8.196 1.00 60.13 184 THR C CA 1
ATOM 2277 C C . THR C 1 93 ? 3.521 11.172 9.086 1.00 59.24 184 THR C C 1
ATOM 2278 O O . THR C 1 93 ? 3.265 11.971 9.980 1.00 59.65 184 THR C O 1
ATOM 2282 N N . ARG C 1 94 ? 2.776 10.113 8.843 1.00 59.04 185 ARG C N 1
ATOM 2283 C CA . ARG C 1 94 ? 1.584 9.861 9.618 1.00 58.88 185 ARG C CA 1
ATOM 2284 C C . ARG C 1 94 ? 1.956 9.649 11.071 1.00 52.38 185 ARG C C 1
ATOM 2285 O O . ARG C 1 94 ? 1.366 10.223 11.967 1.00 47.47 185 ARG C O 1
ATOM 2293 N N . LEU C 1 95 ? 2.950 8.800 11.276 1.00 49.90 186 LEU C N 1
ATOM 2294 C CA . LEU C 1 95 ? 3.369 8.434 12.612 1.00 46.46 186 LEU C CA 1
ATOM 2295 C C . LEU C 1 95 ? 3.951 9.646 13.312 1.00 46.67 186 LEU C C 1
ATOM 2296 O O . LEU C 1 95 ? 3.611 9.917 14.447 1.00 45.18 186 LEU C O 1
ATOM 2301 N N . ASP C 1 96 ? 4.798 10.388 12.618 1.00 49.76 187 ASP C N 1
ATOM 2302 C CA . ASP C 1 96 ? 5.342 11.640 13.158 1.00 52.43 187 ASP C CA 1
ATOM 2303 C C . ASP C 1 96 ? 4.244 12.582 13.578 1.00 53.58 187 ASP C C 1
ATOM 2304 O O . ASP C 1 96 ? 4.342 13.214 14.600 1.00 56.43 187 ASP C O 1
ATOM 2309 N N . ARG C 1 97 ? 3.183 12.642 12.794 1.00 57.21 188 ARG C N 1
ATOM 2310 C CA . ARG C 1 97 ? 2.050 13.494 13.072 1.00 57.68 188 ARG C CA 1
ATOM 2311 C C . ARG C 1 97 ? 1.215 12.955 14.225 1.00 53.81 188 ARG C C 1
ATOM 2312 O O . ARG C 1 97 ? 0.238 13.587 14.645 1.00 50.00 188 ARG C O 1
ATOM 2320 N N . LYS C 1 98 ? 1.573 11.765 14.719 1.00 51.50 189 LYS C N 1
ATOM 2321 C CA . LYS C 1 98 ? 0.923 11.165 15.894 1.00 48.64 189 LYS C CA 1
ATOM 2322 C C . LYS C 1 98 ? -0.432 10.510 15.579 1.00 45.28 189 LYS C C 1
ATOM 2323 O O . LYS C 1 98 ? -1.299 10.362 16.460 1.00 42.32 189 LYS C O 1
ATOM 2329 N N . ASP C 1 99 ? -0.612 10.083 14.339 1.00 44.60 190 ASP C N 1
ATOM 2330 C CA . ASP C 1 99 ? -1.834 9.387 13.959 1.00 43.93 190 ASP C CA 1
ATOM 2331 C C . ASP C 1 99 ? -1.614 7.915 14.000 1.00 41.10 190 ASP C C 1
ATOM 2332 O O . ASP C 1 99 ? -0.503 7.456 13.787 1.00 42.17 190 ASP C O 1
ATOM 2337 N N . VAL C 1 100 ? -2.658 7.152 14.312 1.00 42.25 191 VAL C N 1
ATOM 2338 C CA . VAL C 1 100 ? -2.609 5.688 14.179 1.00 41.28 191 VAL C CA 1
ATOM 2339 C C . VAL C 1 100 ? -2.499 5.411 12.668 1.00 44.85 191 VAL C C 1
ATOM 2340 O O . VAL C 1 100 ? -3.000 6.198 11.854 1.00 46.17 191 VAL C O 1
ATOM 2344 N N . TYR C 1 101 ? -1.726 4.396 12.291 1.00 44.53 192 TYR C N 1
ATOM 2345 C CA . TYR C 1 101 ? -1.627 4.021 10.886 1.00 45.52 192 TYR C CA 1
ATOM 2346 C C . TYR C 1 101 ? -2.165 2.616 10.723 1.00 44.66 192 TYR C C 1
ATOM 2347 O O . TYR C 1 101 ? -1.706 1.687 11.387 1.00 41.37 192 TYR C O 1
ATOM 2356 N N . TYR C 1 102 ? -3.158 2.494 9.846 1.00 45.85 193 TYR C N 1
ATOM 2357 C CA . TYR C 1 102 ? -3.814 1.230 9.576 1.00 45.88 193 TYR C CA 1
ATOM 2358 C C . TYR C 1 102 ? -3.441 0.904 8.150 1.00 49.59 193 TYR C C 1
ATOM 2359 O O . TYR C 1 102 ? -3.712 1.678 7.242 1.00 49.40 193 TYR C O 1
ATOM 2368 N N . ASP C 1 103 ? -2.795 -0.237 7.956 1.00 56.45 194 ASP C N 1
ATOM 2369 C CA . ASP C 1 103 ? -2.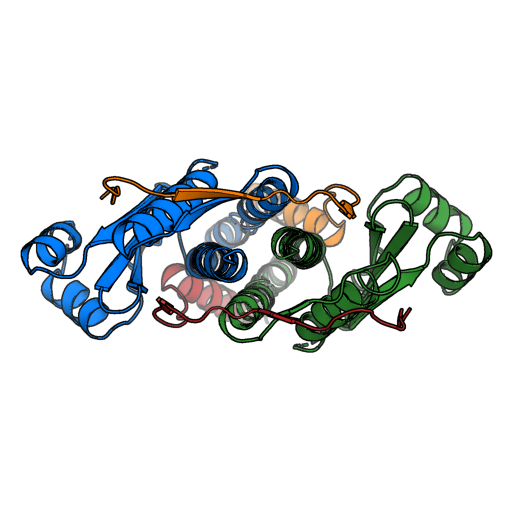582 -0.777 6.616 1.00 64.16 194 ASP C CA 1
ATOM 2370 C C . ASP C 1 103 ? -3.973 -1.114 6.096 1.00 66.24 194 ASP C C 1
ATOM 2371 O O . ASP C 1 103 ? -4.816 -1.566 6.886 1.00 59.96 194 ASP C O 1
ATOM 2376 N N . GLN C 1 104 ? -4.203 -0.922 4.790 1.00 70.06 195 GLN C N 1
ATOM 2377 C CA . GLN C 1 104 ? -5.566 -0.988 4.216 1.00 75.72 195 GLN C CA 1
ATOM 2378 C C . GLN C 1 104 ? -6.204 -2.386 4.278 1.00 74.20 195 GLN C C 1
ATOM 2379 O O . GLN C 1 104 ? -7.430 -2.524 4.420 1.00 70.79 195 GLN C O 1
ATOM 2385 N N . TYR C 1 105 ? -5.352 -3.413 4.241 1.00 76.61 196 TYR C N 1
ATOM 2386 C CA . TYR C 1 105 ? -5.800 -4.806 4.171 1.00 75.10 196 TYR C CA 1
ATOM 2387 C C . TYR C 1 105 ? -6.139 -5.378 5.540 1.00 70.84 196 TYR C C 1
ATOM 2388 O O . TYR C 1 105 ? -6.540 -6.536 5.631 1.00 77.08 196 TYR C O 1
ATOM 2397 N N . GLY C 1 106 ? -6.005 -4.577 6.599 1.00 64.79 197 GLY C N 1
ATOM 2398 C CA . GLY C 1 106 ? -6.466 -4.960 7.938 1.00 57.21 197 GLY C CA 1
ATOM 2399 C C . GLY C 1 106 ? -5.524 -5.821 8.756 1.00 55.50 197 GLY C C 1
ATOM 2400 O O . GLY C 1 106 ? -5.937 -6.422 9.748 1.00 61.38 197 GLY C O 1
ATOM 2401 N N . LYS C 1 107 ? -4.254 -5.842 8.391 1.00 55.55 198 LYS C N 1
ATOM 2402 C CA . LYS C 1 107 ? -3.271 -6.739 9.000 1.00 58.68 198 LYS C CA 1
ATOM 2403 C C . LYS C 1 107 ? -2.280 -6.062 9.946 1.00 59.86 198 LYS C C 1
ATOM 2404 O O . LYS C 1 107 ? -1.654 -6.737 10.755 1.00 61.19 198 LYS C O 1
ATOM 2410 N N . VAL C 1 108 ? -2.098 -4.744 9.820 1.00 61.30 199 VAL C N 1
ATOM 2411 C CA . VAL C 1 108 ? -1.133 -4.005 10.636 1.00 55.92 199 VAL C CA 1
ATOM 2412 C C . VAL C 1 108 ? -1.757 -2.730 11.193 1.00 55.88 199 VAL C C 1
ATOM 2413 O O . VAL C 1 108 ? -2.369 -1.940 10.445 1.00 57.02 199 VAL C O 1
ATOM 2417 N N . VAL C 1 109 ? -1.608 -2.547 12.510 1.00 51.28 200 VAL C N 1
ATOM 2418 C CA . VAL C 1 109 ? -1.913 -1.298 13.173 1.00 48.40 200 VAL C CA 1
ATOM 2419 C C . VAL C 1 109 ? -0.592 -0.788 13.750 1.00 43.98 200 VAL C C 1
ATOM 2420 O O . VAL C 1 109 ? 0.092 -1.535 14.444 1.00 41.98 200 VAL C O 1
ATOM 2424 N N . LEU C 1 110 ? -0.259 0.475 13.489 1.00 40.25 201 LEU C N 1
ATOM 2425 C CA . LEU C 1 110 ? 0.902 1.147 14.120 1.00 38.03 201 LEU C CA 1
ATOM 2426 C C . LEU C 1 110 ? 0.414 2.361 14.915 1.00 36.26 201 LEU C C 1
ATOM 2427 O O . LEU C 1 110 ? -0.295 3.236 14.382 1.00 35.94 201 LEU C O 1
ATOM 2432 N N . ILE C 1 111 ? 0.779 2.375 16.191 1.00 34.44 202 ILE C N 1
ATOM 2433 C CA . ILE C 1 111 ? 0.214 3.264 17.160 1.00 33.42 202 ILE C CA 1
ATOM 2434 C C . ILE C 1 111 ? 1.382 4.043 17.781 1.00 35.47 202 ILE C C 1
ATOM 2435 O O . ILE C 1 111 ? 2.174 3.486 18.563 1.00 35.97 202 ILE C O 1
ATOM 2440 N N . PRO C 1 112 ? 1.527 5.331 17.417 1.00 36.64 203 PRO C N 1
ATOM 2441 C CA . PRO C 1 112 ? 2.551 6.128 18.099 1.00 37.12 203 PRO C CA 1
ATOM 2442 C C . PRO C 1 112 ? 2.355 6.188 19.628 1.00 36.70 203 PRO C C 1
ATOM 2443 O O . PRO C 1 112 ? 1.247 6.420 20.116 1.00 35.83 203 PRO C O 1
ATOM 2447 N N . PHE C 1 113 ? 3.430 5.955 20.372 1.00 37.76 204 PHE C N 1
ATOM 2448 C CA . PHE C 1 113 ? 3.350 5.835 21.824 1.00 38.42 204 PHE C CA 1
ATOM 2449 C C . PHE C 1 113 ? 4.566 6.488 22.510 1.00 41.71 204 PHE C C 1
ATOM 2450 O O . PHE C 1 113 ? 5.704 6.391 22.019 1.00 42.27 204 PHE C O 1
ATOM 2458 N N . THR C 1 114 ? 4.324 7.127 23.646 1.00 43.47 205 THR C N 1
ATOM 2459 C CA . THR C 1 114 ? 5.371 7.854 24.361 1.00 47.74 205 THR C CA 1
ATOM 2460 C C . THR C 1 114 ? 5.487 7.412 25.798 1.00 46.44 205 THR C C 1
ATOM 2461 O O . THR C 1 114 ? 4.489 7.383 26.518 1.00 46.62 205 THR C O 1
ATOM 2465 N N . ILE C 1 115 ? 6.707 7.078 26.200 1.00 47.99 206 ILE C N 1
ATOM 2466 C CA . ILE C 1 115 ? 7.037 6.839 27.599 1.00 48.49 206 ILE C CA 1
ATOM 2467 C C . ILE C 1 115 ? 7.909 8.002 28.037 1.00 49.91 206 ILE C C 1
ATOM 2468 O O . ILE C 1 115 ? 9.035 8.207 27.547 1.00 45.73 206 ILE C O 1
ATOM 2473 N N . GLU C 1 116 ? 7.348 8.769 28.965 1.00 56.05 207 GLU C N 1
ATOM 2474 C CA . GLU C 1 116 ? 7.947 10.009 29.426 1.00 59.32 207 GLU C CA 1
ATOM 2475 C C . GLU C 1 116 ? 8.349 10.871 28.244 1.00 54.78 207 GLU C C 1
ATOM 2476 O O . GLU C 1 116 ? 7.472 11.533 27.683 1.00 54.70 207 GLU C O 1
ATOM 2482 N N . THR C 1 117 ? 9.628 10.881 27.872 1.00 51.99 208 THR C N 1
ATOM 2483 C CA . THR C 1 117 ? 10.080 11.707 26.759 1.00 51.30 208 THR C CA 1
ATOM 2484 C C . THR C 1 117 ? 10.675 10.910 25.635 1.00 50.55 208 THR C C 1
ATOM 2485 O O . THR C 1 117 ? 11.314 11.478 24.748 1.00 50.01 208 THR C O 1
ATOM 2489 N N . GLN C 1 118 ? 10.453 9.597 25.665 1.00 50.79 209 GLN C N 1
ATOM 2490 C CA . GLN C 1 118 ? 10.912 8.725 24.596 1.00 50.27 209 GLN C CA 1
ATOM 2491 C C . GLN C 1 118 ? 9.779 8.247 23.698 1.00 44.67 209 GLN C C 1
ATOM 2492 O O . GLN C 1 118 ? 8.720 7.836 24.194 1.00 41.96 209 GLN C O 1
ATOM 2498 N N . ASN C 1 119 ? 10.005 8.309 22.379 1.00 43.63 210 ASN C N 1
ATOM 2499 C CA . ASN C 1 119 ? 8.990 7.907 21.363 1.00 41.64 210 ASN C CA 1
ATOM 2500 C C . ASN C 1 119 ? 9.140 6.436 20.957 1.00 42.25 210 ASN C C 1
ATOM 2501 O O . ASN C 1 119 ? 10.238 5.939 20.720 1.00 42.03 210 ASN C O 1
ATOM 2506 N N . TYR C 1 120 ? 7.999 5.770 20.847 1.00 41.85 211 TYR C N 1
ATOM 2507 C CA . TYR C 1 120 ? 7.921 4.399 20.405 1.00 42.48 211 TYR C CA 1
ATOM 2508 C C . TYR C 1 120 ? 6.729 4.267 19.463 1.00 40.57 211 TYR C C 1
ATOM 2509 O O . TYR C 1 120 ? 5.944 5.203 19.271 1.00 38.63 211 TYR C O 1
ATOM 2518 N N . VAL C 1 121 ? 6.583 3.068 18.913 1.00 39.20 212 VAL C N 1
ATOM 2519 C CA . VAL C 1 121 ? 5.407 2.732 18.127 1.00 37.23 212 VAL C CA 1
ATOM 2520 C C . VAL C 1 121 ? 5.033 1.355 18.582 1.00 36.55 212 VAL C C 1
ATOM 2521 O O . VAL C 1 121 ? 5.859 0.440 18.546 1.00 39.29 212 VAL C O 1
ATOM 2525 N N . ILE C 1 122 ? 3.799 1.188 19.037 1.00 35.57 213 ILE C N 1
ATOM 2526 C CA . ILE C 1 122 ? 3.261 -0.161 19.285 1.00 35.13 213 ILE C CA 1
ATOM 2527 C C . ILE C 1 122 ? 2.855 -0.775 17.937 1.00 35.73 213 ILE C C 1
ATOM 2528 O O . ILE C 1 122 ? 1.918 -0.299 17.293 1.00 34.18 213 ILE C O 1
ATOM 2533 N N . LYS C 1 123 ? 3.587 -1.791 17.504 1.00 38.41 214 LYS C N 1
ATOM 2534 C CA . LYS C 1 123 ? 3.234 -2.558 16.302 1.00 40.87 214 LYS C CA 1
ATOM 2535 C C . LYS C 1 123 ? 2.312 -3.740 16.588 1.00 38.91 214 LYS C C 1
ATOM 2536 O O . LYS C 1 123 ? 2.715 -4.648 17.313 1.00 39.38 214 LYS C O 1
ATOM 2542 N N . LEU C 1 124 ? 1.092 -3.722 16.035 1.00 37.95 215 LEU C N 1
ATOM 2543 C CA . LEU C 1 124 ? 0.131 -4.877 16.094 1.00 37.81 215 LEU C CA 1
ATOM 2544 C C . LEU C 1 124 ? -0.108 -5.489 14.698 1.00 41.10 215 LEU C C 1
ATOM 2545 O O . LEU C 1 124 ? -0.593 -4.816 13.791 1.00 39.97 215 LEU C O 1
ATOM 2550 N N . THR C 1 125 ? 0.215 -6.771 14.541 1.00 45.70 216 THR C N 1
ATOM 2551 C CA . THR C 1 125 ? -0.096 -7.495 13.331 1.00 49.73 216 THR C CA 1
ATOM 2552 C C . THR C 1 125 ? -0.937 -8.718 13.638 1.00 53.50 216 THR C C 1
ATOM 2553 O O . THR C 1 125 ? -0.975 -9.191 14.774 1.00 52.58 216 THR C O 1
ATOM 2557 N N . SER C 1 126 ? -1.584 -9.258 12.605 1.00 57.94 217 SER C N 1
ATOM 2558 C CA . SER C 1 126 ? -2.483 -10.407 12.739 1.00 57.50 217 SER C CA 1
ATOM 2559 C C . SER C 1 126 ? -2.627 -11.081 11.386 1.00 64.20 217 SER C C 1
ATOM 2560 O O . SER C 1 126 ? -2.624 -10.409 10.352 1.00 64.15 217 SER C O 1
ATOM 2563 N N . ASP C 1 127 ? -2.696 -12.411 11.396 1.00 68.15 218 ASP C N 1
ATOM 2564 C CA . ASP C 1 127 ? -2.967 -13.190 10.181 1.00 73.89 218 ASP C CA 1
ATOM 2565 C C . ASP C 1 127 ? -4.416 -13.033 9.730 1.00 70.64 218 ASP C C 1
ATOM 2566 O O . ASP C 1 127 ? -4.681 -13.125 8.539 1.00 67.23 218 ASP C O 1
ATOM 2571 N N . SER C 1 128 ? -5.341 -12.811 10.673 1.00 65.41 219 SER C N 1
ATOM 2572 C CA . SER C 1 128 ? -6.712 -12.476 10.320 1.00 62.70 219 SER C CA 1
ATOM 2573 C C . SER C 1 128 ? -6.855 -10.972 10.215 1.00 61.17 219 SER C C 1
ATOM 2574 O O . SER C 1 128 ? -6.675 -10.427 9.136 1.00 66.71 219 SER C O 1
ATOM 2577 N N . ILE C 1 129 ? -7.125 -10.281 11.322 1.00 60.57 220 ILE C N 1
ATOM 2578 C CA . ILE C 1 129 ? -7.523 -8.859 11.258 1.00 57.79 220 ILE C CA 1
ATOM 2579 C C . ILE C 1 129 ? -7.203 -8.086 12.546 1.00 50.57 220 ILE C C 1
ATOM 2580 O O . ILE C 1 129 ? -7.387 -8.606 13.652 1.00 47.68 220 ILE C O 1
ATOM 2585 N N . VAL C 1 130 ? -6.693 -6.864 12.392 1.00 47.13 221 VAL C N 1
ATOM 2586 C CA . VAL C 1 130 ? -6.633 -5.908 13.511 1.00 45.97 221 VAL C CA 1
ATOM 2587 C C . VAL C 1 130 ? -7.343 -4.610 13.141 1.00 44.18 221 VAL C C 1
ATOM 2588 O O . VAL C 1 130 ? -7.271 -4.158 11.986 1.00 44.46 221 VAL C O 1
ATOM 2592 N N . THR C 1 131 ? -8.020 -4.025 14.131 1.00 40.84 222 THR C N 1
ATOM 2593 C CA . THR C 1 131 ? -8.830 -2.833 13.947 1.00 40.96 222 THR C CA 1
ATOM 2594 C C . THR C 1 131 ? -8.655 -1.901 15.143 1.00 40.74 222 THR C C 1
ATOM 2595 O O . THR C 1 131 ? -7.884 -2.170 16.072 1.00 43.18 222 THR C O 1
ATOM 2599 N N . GLU C 1 132 ? -9.362 -0.777 15.103 1.00 41.92 223 GLU C N 1
ATOM 2600 C CA . GLU C 1 132 ? -9.463 0.127 16.258 1.00 39.74 223 GLU C CA 1
ATOM 2601 C C . GLU C 1 132 ? -9.829 -0.526 17.596 1.00 37.78 223 GLU C C 1
ATOM 2602 O O . GLU C 1 132 ? -9.469 -0.033 18.656 1.00 42.21 223 GLU C O 1
ATOM 2608 N N . PHE C 1 133 ? -10.530 -1.638 17.571 1.00 36.74 224 PHE C N 1
ATOM 2609 C CA . PHE C 1 133 ? -10.813 -2.340 18.807 1.00 36.44 224 PHE C CA 1
ATOM 2610 C C . PHE C 1 133 ? -9.522 -2.753 19.462 1.00 35.91 224 PHE C C 1
ATOM 2611 O O . PHE C 1 133 ? -9.376 -2.654 20.679 1.00 36.29 224 PHE C O 1
ATOM 2619 N N . ASP C 1 134 ? -8.568 -3.195 18.646 1.00 37.45 225 ASP C N 1
ATOM 2620 C CA . ASP C 1 134 ? -7.238 -3.585 19.158 1.00 38.71 225 ASP C CA 1
ATOM 2621 C C . ASP C 1 134 ? -6.451 -2.387 19.641 1.00 36.28 225 ASP C C 1
ATOM 2622 O O . ASP C 1 134 ? -5.844 -2.424 20.707 1.00 35.18 225 ASP C O 1
ATOM 2627 N N . TYR C 1 135 ? -6.532 -1.302 18.898 1.00 34.95 226 TYR C N 1
ATOM 2628 C CA . TYR C 1 135 ? -6.054 -0.020 19.380 1.00 34.56 226 TYR C CA 1
ATOM 2629 C C . TYR C 1 135 ? -6.590 0.241 20.787 1.00 35.31 226 TYR C C 1
ATOM 2630 O O . TYR C 1 135 ? -5.829 0.492 21.729 1.00 34.40 226 TYR C O 1
ATOM 2639 N N . LEU C 1 136 ? -7.912 0.143 20.955 1.00 34.98 227 LEU C N 1
ATOM 2640 C CA . LEU C 1 136 ? -8.506 0.455 22.245 1.00 30.93 227 LEU C CA 1
ATOM 2641 C C . LEU C 1 136 ? -8.024 -0.480 23.325 1.00 31.05 227 LEU C C 1
ATOM 2642 O O . LEU C 1 136 ? -7.700 -0.045 24.433 1.00 30.75 227 LEU C O 1
ATOM 2647 N N . LEU C 1 137 ? -7.970 -1.780 23.031 1.00 31.89 228 LEU C N 1
ATOM 2648 C CA . LEU C 1 137 ? -7.577 -2.743 24.064 1.00 30.91 228 LEU C CA 1
ATOM 2649 C C . LEU C 1 137 ? -6.124 -2.566 24.423 1.00 31.09 228 LEU C C 1
ATOM 2650 O O . LEU C 1 137 ? -5.757 -2.530 25.608 1.00 30.50 228 LEU C O 1
ATOM 2655 N N . PHE C 1 138 ? -5.275 -2.476 23.409 1.00 31.81 229 PHE C N 1
ATOM 2656 C CA . PHE C 1 138 ? -3.873 -2.402 23.717 1.00 32.72 229 PHE C CA 1
ATOM 2657 C C . PHE C 1 138 ? -3.483 -1.091 24.326 1.00 33.30 229 PHE C C 1
ATOM 2658 O O . PHE C 1 138 ? -2.625 -1.101 25.196 1.00 35.04 229 PHE C O 1
ATOM 2666 N N . THR C 1 139 ? -4.131 0.023 23.958 1.00 32.72 230 THR C N 1
ATOM 2667 C CA . THR C 1 139 ? -3.754 1.273 24.578 1.00 32.33 230 THR C CA 1
ATOM 2668 C C . THR C 1 139 ? -4.320 1.371 26.003 1.00 35.05 230 THR C C 1
ATOM 2669 O O . THR C 1 139 ? -3.718 2.011 26.871 1.00 34.17 230 THR C O 1
ATOM 2673 N N . SER C 1 140 ? -5.477 0.754 26.248 1.00 34.01 231 SER C N 1
ATOM 2674 C CA . SER C 1 140 ? -5.984 0.577 27.623 1.00 34.10 231 SER C CA 1
ATOM 2675 C C . SER C 1 140 ? -4.963 -0.069 28.542 1.00 32.52 231 SER C C 1
ATOM 2676 O O . SER C 1 140 ? -4.795 0.330 29.666 1.00 31.37 231 SER C O 1
ATOM 2679 N N . LEU C 1 141 ? -4.276 -1.076 28.042 1.00 33.53 232 LEU C N 1
ATOM 2680 C CA . LEU C 1 141 ? -3.303 -1.812 28.866 1.00 34.61 232 LEU C CA 1
ATOM 2681 C C . LEU C 1 141 ? -2.110 -0.921 29.234 1.00 33.90 232 LEU C C 1
ATOM 2682 O O . LEU C 1 141 ? -1.602 -0.980 30.329 1.00 34.37 232 LEU C O 1
ATOM 2687 N N . THR C 1 142 ? -1.659 -0.104 28.294 1.00 34.76 233 THR C N 1
ATOM 2688 C CA . THR C 1 142 ? -0.590 0.852 28.570 1.00 34.06 233 THR C CA 1
ATOM 2689 C C . THR C 1 142 ? -1.020 1.830 29.632 1.00 34.72 233 THR C C 1
ATOM 2690 O O . THR C 1 142 ? -0.240 2.167 30.476 1.00 36.34 233 THR C O 1
ATOM 2694 N N . SER C 1 143 ? -2.289 2.235 29.620 1.00 35.22 234 SER C N 1
ATOM 2695 C CA . SER C 1 143 ? -2.820 3.064 30.684 1.00 36.02 234 SER C CA 1
ATOM 2696 C C . SER C 1 143 ? -2.864 2.333 32.025 1.00 36.01 234 SER C C 1
ATOM 2697 O O . SER C 1 143 ? -2.539 2.902 33.044 1.00 40.59 234 SER C O 1
ATOM 2700 N N . ILE C 1 144 ? -3.297 1.078 32.033 1.00 35.61 235 ILE C N 1
ATOM 2701 C CA . ILE C 1 144 ? -3.324 0.294 33.254 1.00 35.54 235 ILE C CA 1
ATOM 2702 C C . ILE C 1 144 ? -1.909 0.156 33.791 1.00 37.53 235 ILE C C 1
ATOM 2703 O O . ILE C 1 144 ? -1.676 0.242 34.993 1.00 38.24 235 ILE C O 1
ATOM 2708 N N . TYR C 1 145 ? -0.951 -0.074 32.913 1.00 39.50 236 TYR C N 1
ATOM 2709 C CA . TYR C 1 145 ? 0.418 -0.208 33.389 1.00 41.10 236 TYR C CA 1
ATOM 2710 C C . TYR C 1 145 ? 0.814 1.053 34.163 1.00 42.77 236 TYR C C 1
ATOM 2711 O O . TYR C 1 145 ? 1.351 0.970 35.261 1.00 41.73 236 TYR C O 1
ATOM 2720 N N . ASP C 1 146 ? 0.526 2.218 33.594 1.00 42.95 237 ASP C N 1
ATOM 2721 C CA . ASP C 1 146 ? 0.918 3.481 34.219 1.00 45.77 237 ASP C CA 1
ATOM 2722 C C . ASP C 1 146 ? 0.239 3.626 35.567 1.00 45.77 237 ASP C C 1
ATOM 2723 O O . ASP C 1 146 ? 0.852 4.035 36.545 1.00 45.57 237 ASP C O 1
ATOM 2728 N N . LEU C 1 147 ? -1.034 3.267 35.632 1.00 48.80 238 LEU C N 1
ATOM 2729 C CA . LEU C 1 147 ? -1.803 3.418 36.880 1.00 50.58 238 LEU C CA 1
ATOM 2730 C C . LEU C 1 147 ? -1.334 2.504 38.007 1.00 49.33 238 LEU C C 1
ATOM 2731 O O . LEU C 1 147 ? -1.549 2.789 39.153 1.00 51.95 238 LEU C O 1
ATOM 2736 N N . VAL C 1 148 ? -0.694 1.404 37.655 1.00 49.67 239 VAL C N 1
ATOM 2737 C CA . VAL C 1 148 ? -0.235 0.394 38.605 1.00 51.22 239 VAL C CA 1
ATOM 2738 C C . VAL C 1 148 ? 1.166 0.706 39.153 1.00 53.90 239 VAL C C 1
ATOM 2739 O O . VAL C 1 148 ? 1.605 0.086 40.129 1.00 59.20 239 VAL C O 1
ATOM 2743 N N . LEU C 1 149 ? 1.848 1.694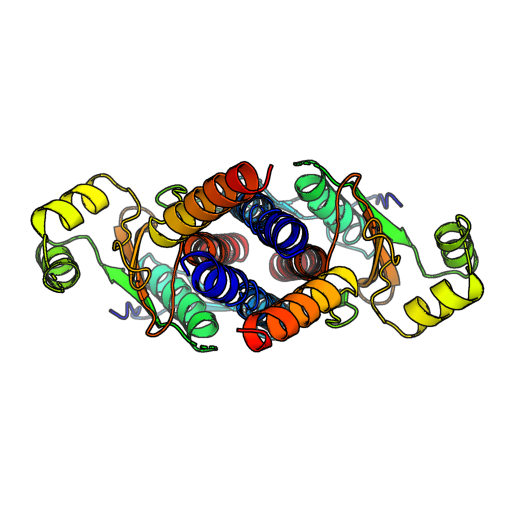 38.583 1.00 54.52 240 LEU C N 1
ATOM 2744 C CA . LEU C 1 149 ? 3.137 2.142 39.143 1.00 58.01 240 LEU C CA 1
ATOM 2745 C C . LEU C 1 149 ? 3.031 2.813 40.514 1.00 63.16 240 LEU C C 1
ATOM 2746 O O . LEU C 1 149 ? 2.022 3.446 40.813 1.00 65.83 240 LEU C O 1
ATOM 2751 N N . PRO C 1 150 ? 4.098 2.729 41.334 1.00 70.20 241 PRO C N 1
ATOM 2752 C CA . PRO C 1 150 ? 4.149 3.415 42.623 1.00 73.61 241 PRO C CA 1
ATOM 2753 C C . PRO C 1 150 ? 4.919 4.728 42.558 1.00 74.29 241 PRO C C 1
ATOM 2754 O O . PRO C 1 150 ? 4.794 5.449 41.575 1.00 74.70 241 PRO C O 1
ATOM 2758 N N . CYS D 2 9 ? 12.801 -4.056 18.478 1.00 64.40 9 CYS D N 1
ATOM 2759 C CA . CYS D 2 9 ? 11.391 -4.098 18.964 1.00 62.17 9 CYS D CA 1
ATOM 2760 C C . CYS D 2 9 ? 11.232 -5.056 20.146 1.00 64.27 9 CYS D C 1
ATOM 2761 O O . CYS D 2 9 ? 10.255 -5.815 20.271 1.00 65.88 9 CYS D O 1
ATOM 2764 N N . GLU D 2 10 ? 12.226 -5.032 21.009 1.00 69.04 10 GLU D N 1
ATOM 2765 C CA . GLU D 2 10 ? 12.196 -5.841 22.202 1.00 73.22 10 GLU D CA 1
ATOM 2766 C C . GLU D 2 10 ? 13.075 -5.120 23.209 1.00 70.61 10 GLU D C 1
ATOM 2767 O O . GLU D 2 10 ? 14.203 -5.539 23.475 1.00 75.94 10 GLU D O 1
ATOM 2773 N N . PRO D 2 11 ? 12.572 -4.002 23.745 1.00 62.80 11 PRO D N 1
ATOM 2774 C CA . PRO D 2 11 ? 13.343 -3.252 24.718 1.00 63.94 11 PRO D CA 1
ATOM 2775 C C . PRO D 2 11 ? 13.590 -4.041 26.011 1.00 64.64 11 PRO D C 1
ATOM 2776 O O . PRO D 2 11 ? 12.645 -4.519 26.636 1.00 62.29 11 PRO D O 1
ATOM 2780 N N . ARG D 2 12 ? 14.861 -4.176 26.384 1.00 68.35 12 ARG D N 1
ATOM 2781 C CA . ARG D 2 12 ? 15.243 -4.814 27.622 1.00 72.48 12 ARG D CA 1
ATOM 2782 C C . ARG D 2 12 ? 16.122 -3.843 28.392 1.00 74.01 12 ARG D C 1
ATOM 2783 O O . ARG D 2 12 ? 16.837 -3.035 27.794 1.00 78.36 12 ARG D O 1
ATOM 2791 N N . ALA D 2 13 ? 16.041 -3.899 29.718 1.00 72.12 13 ALA D N 1
ATOM 2792 C CA . ALA D 2 13 ? 16.761 -2.974 30.588 1.00 71.92 13 ALA D CA 1
ATOM 2793 C C . ALA D 2 13 ? 17.489 -3.753 31.671 1.00 72.98 13 ALA D C 1
ATOM 2794 O O . ALA D 2 13 ? 17.071 -4.848 32.018 1.00 73.31 13 ALA D O 1
ATOM 2796 N N . ALA D 2 14 ? 18.579 -3.205 32.197 1.00 76.28 14 ALA D N 1
ATOM 2797 C CA . ALA D 2 14 ? 18.963 -3.537 33.562 1.00 80.84 14 ALA D CA 1
ATOM 2798 C C . ALA D 2 14 ? 17.870 -2.810 34.303 1.00 84.27 14 ALA D C 1
ATOM 2799 O O . ALA D 2 14 ? 17.396 -1.759 33.838 1.00 86.70 14 ALA D O 1
ATOM 2801 N N . LYS D 2 15 ? 17.401 -3.397 35.401 1.00 88.31 15 LYS D N 1
ATOM 2802 C CA . LYS D 2 15 ? 16.314 -2.813 36.185 1.00 87.37 15 LYS D CA 1
ATOM 2803 C C . LYS D 2 15 ? 16.626 -2.744 37.677 1.00 99.38 15 LYS D C 1
ATOM 2804 O O . LYS D 2 15 ? 17.116 -3.710 38.263 1.00 104.33 15 LYS D O 1
ATOM 2810 N N . PRO D 2 16 ? 16.337 -1.600 38.287 1.00 106.04 16 PRO D N 1
ATOM 2811 C CA . PRO D 2 16 ? 16.579 -1.410 39.722 1.00 110.47 16 PRO D CA 1
ATOM 2812 C C . PRO D 2 16 ? 15.744 -2.328 40.618 1.00 105.29 16 PRO D C 1
ATOM 2813 O O . PRO D 2 16 ? 16.271 -2.857 41.597 1.00 112.59 16 PRO D O 1
ATOM 2817 N N . PHE D 2 17 ? 14.465 -2.508 40.296 1.00 102.78 17 PHE D N 1
ATOM 2818 C CA . PHE D 2 17 ? 13.590 -3.352 41.111 1.00 113.45 17 PHE D CA 1
ATOM 2819 C C . PHE D 2 17 ? 12.547 -4.139 40.314 1.00 111.32 17 PHE D C 1
ATOM 2820 O O . PHE D 2 17 ? 12.161 -3.745 39.213 1.00 101.76 17 PHE D O 1
ATOM 2828 N N . LYS D 2 18 ? 12.096 -5.252 40.888 1.00 103.28 18 LYS D N 1
ATOM 2829 C CA . LYS D 2 18 ? 11.081 -6.102 40.268 1.00 94.20 18 LYS D CA 1
ATOM 2830 C C . LYS D 2 18 ? 9.880 -6.278 41.200 1.00 89.36 18 LYS D C 1
ATOM 2831 O O . LYS D 2 18 ? 10.047 -6.561 42.386 1.00 89.79 18 LYS D O 1
ATOM 2837 N N . ILE D 2 19 ? 8.674 -6.108 40.664 1.00 79.89 19 ILE D N 1
ATOM 2838 C CA . ILE D 2 19 ? 7.457 -6.242 41.465 1.00 80.00 19 ILE D CA 1
ATOM 2839 C C . ILE D 2 19 ? 6.371 -7.076 40.782 1.00 73.92 19 ILE D C 1
ATOM 2840 O O . ILE D 2 19 ? 6.307 -7.144 39.554 1.00 70.97 19 ILE D O 1
ATOM 2845 N N . LEU D 2 20 ? 5.520 -7.707 41.588 1.00 72.11 20 LEU D N 1
ATOM 2846 C CA . LEU D 2 20 ? 4.438 -8.522 41.079 1.00 71.87 20 LEU D CA 1
ATOM 2847 C C . LEU D 2 20 ? 3.124 -7.980 41.634 1.00 70.00 20 LEU D C 1
ATOM 2848 O O . LEU D 2 20 ? 2.956 -7.904 42.845 1.00 72.07 20 LEU D O 1
ATOM 2853 N N . LYS D 2 21 ? 2.210 -7.572 40.754 1.00 67.81 21 LYS D N 1
ATOM 2854 C CA . LYS D 2 21 ? 0.892 -7.095 41.160 1.00 70.08 21 LYS D CA 1
ATOM 2855 C C . LYS D 2 21 ? -0.158 -8.083 40.669 1.00 74.07 21 LYS D C 1
ATOM 2856 O O . LYS D 2 21 ? -0.042 -8.633 39.569 1.00 73.35 21 LYS D O 1
ATOM 2862 N N . LYS D 2 22 ? -1.188 -8.280 41.493 1.00 77.70 22 LYS D N 1
ATOM 2863 C CA . LYS D 2 22 ? -2.196 -9.318 41.289 1.00 81.16 22 LYS D CA 1
ATOM 2864 C C . LYS D 2 22 ? -3.574 -8.822 41.737 1.00 81.69 22 LYS D C 1
ATOM 2865 O O . LYS D 2 22 ? -3.687 -7.967 42.619 1.00 77.71 22 LYS D O 1
ATOM 2871 N N . ARG D 2 23 ? -4.609 -9.369 41.110 1.00 87.82 23 ARG D N 1
ATOM 2872 C CA . ARG D 2 23 ? -5.995 -9.206 41.559 1.00 90.55 23 ARG D CA 1
ATOM 2873 C C . ARG D 2 23 ? -6.398 -10.393 42.450 1.00 91.18 23 ARG D C 1
ATOM 2874 O O . ARG D 2 23 ? -6.618 -11.504 41.950 1.00 90.36 23 ARG D O 1
ATOM 2882 N N . SER D 2 24 ? -6.513 -10.139 43.760 1.00 91.49 24 SER D N 1
ATOM 2883 C CA . SER D 2 24 ? -6.417 -11.190 44.789 1.00 96.21 24 SER D CA 1
ATOM 2884 C C . SER D 2 24 ? -7.536 -11.235 45.842 1.00 98.43 24 SER D C 1
ATOM 2885 O O . SER D 2 24 ? -8.220 -12.252 45.979 1.00 95.77 24 SER D O 1
ATOM 2888 N N . THR D 2 25 ? -7.698 -10.155 46.605 1.00 102.84 25 THR D N 1
ATOM 2889 C CA . THR D 2 25 ? -8.704 -10.116 47.688 1.00 102.75 25 THR D CA 1
ATOM 2890 C C . THR D 2 25 ? -10.156 -10.425 47.234 1.00 99.67 25 THR D C 1
ATOM 2891 O O . THR D 2 25 ? -11.016 -10.690 48.089 1.00 85.78 25 THR D O 1
ATOM 2895 N N . THR D 2 26 ? -10.416 -10.408 45.915 1.00 87.52 26 THR D N 1
ATOM 2896 C CA . THR D 2 26 ? -11.776 -10.599 45.389 1.00 80.53 26 THR D CA 1
ATOM 2897 C C . THR D 2 26 ? -11.909 -11.703 44.355 1.00 73.30 26 THR D C 1
ATOM 2898 O O . THR D 2 26 ? -10.926 -12.069 43.711 1.00 67.50 26 THR D O 1
ATOM 2902 N N . SER D 2 27 ? -13.136 -12.210 44.201 1.00 66.01 27 SER D N 1
ATOM 2903 C CA . SER D 2 27 ? -13.460 -13.114 43.109 1.00 65.75 27 SER D CA 1
ATOM 2904 C C . SER D 2 27 ? -14.831 -12.834 42.532 1.00 59.71 27 SER D C 1
ATOM 2905 O O . SER D 2 27 ? -15.698 -12.318 43.216 1.00 63.34 27 SER D O 1
ATOM 2908 N N . VAL D 2 28 ? -14.998 -13.218 41.271 1.00 55.84 28 VAL D N 1
ATOM 2909 C CA . VAL D 2 28 ? -16.150 -12.879 40.465 1.00 53.43 28 VAL D CA 1
ATOM 2910 C C . VAL D 2 28 ? -16.700 -14.116 39.781 1.00 54.46 28 VAL D C 1
ATOM 2911 O O . VAL D 2 28 ? -15.943 -14.980 39.369 1.00 50.92 28 VAL D O 1
ATOM 2915 N N . ALA D 2 29 ? -18.023 -14.166 39.620 1.00 57.34 29 ALA D N 1
ATOM 2916 C CA . ALA D 2 29 ? -18.684 -15.179 38.804 1.00 56.09 29 ALA D CA 1
ATOM 2917 C C . ALA D 2 29 ? -17.990 -15.164 37.478 1.00 54.72 29 ALA D C 1
ATOM 2918 O O . ALA D 2 29 ? -17.593 -14.108 36.992 1.00 47.64 29 ALA D O 1
ATOM 2920 N N . SER D 2 30 ? -17.806 -16.336 36.893 1.00 57.61 30 SER D N 1
ATOM 2921 C CA . SER D 2 30 ? -16.984 -16.416 35.691 1.00 57.17 30 SER D CA 1
ATOM 2922 C C . SER D 2 30 ? -17.848 -16.211 34.449 1.00 49.06 30 SER D C 1
ATOM 2923 O O . SER D 2 30 ? -19.068 -16.160 34.537 1.00 49.01 30 SER D O 1
ATOM 2926 N N . TYR D 2 31 ? -17.193 -16.115 33.300 1.00 44.57 31 TYR D N 1
ATOM 2927 C CA . TYR D 2 31 ? -17.839 -15.766 32.066 1.00 44.30 31 TYR D CA 1
ATOM 2928 C C . TYR D 2 31 ? -18.923 -16.691 31.674 1.00 46.32 31 TYR D C 1
ATOM 2929 O O . TYR D 2 31 ? -18.779 -17.900 31.804 1.00 50.41 31 TYR D O 1
ATOM 2938 N N . GLN D 2 32 ? -19.980 -16.099 31.115 1.00 49.44 32 GLN D N 1
ATOM 2939 C CA . GLN D 2 32 ? -20.975 -16.806 30.339 1.00 53.55 32 GLN D CA 1
ATOM 2940 C C . GLN D 2 32 ? -21.569 -15.835 29.295 1.00 51.49 32 GLN D C 1
ATOM 2941 O O . GLN D 2 32 ? -21.812 -14.659 29.623 1.00 48.17 32 GLN D O 1
ATOM 2947 N N . VAL D 2 33 ? -21.838 -16.329 28.072 1.00 48.65 33 VAL D N 1
ATOM 2948 C CA . VAL D 2 33 ? -22.499 -15.515 27.029 1.00 48.83 33 VAL D CA 1
ATOM 2949 C C . VAL D 2 33 ? -23.927 -15.207 27.400 1.00 46.69 33 VAL D C 1
ATOM 2950 O O . VAL D 2 33 ? -24.632 -16.051 27.936 1.00 49.26 33 VAL D O 1
ATOM 2954 N N . SER D 2 34 ? -24.391 -14.024 27.036 1.00 42.30 34 SER D N 1
ATOM 2955 C CA . SER D 2 34 ? -25.784 -13.668 27.292 1.00 39.90 34 SER D CA 1
ATOM 2956 C C . SER D 2 34 ? -26.732 -14.302 26.301 1.00 40.44 34 SER D C 1
ATOM 2957 O O . SER D 2 34 ? -26.371 -14.588 25.173 1.00 39.77 34 SER D O 1
ATOM 2960 N N . PRO D 2 35 ? -27.974 -14.497 26.709 1.00 42.47 35 PRO D N 1
ATOM 2961 C CA . PRO D 2 35 ? -28.932 -15.002 25.735 1.00 45.42 35 PRO D CA 1
ATOM 2962 C C . PRO D 2 35 ? -29.068 -14.111 24.482 1.00 47.25 35 PRO D C 1
ATOM 2963 O O . PRO D 2 35 ? -29.193 -14.614 23.344 1.00 49.74 35 PRO D O 1
ATOM 2967 N N . HIS D 2 36 ? -29.002 -12.803 24.703 1.00 46.02 36 HIS D N 1
ATOM 2968 C CA . HIS D 2 36 ? -29.187 -11.839 23.648 1.00 45.37 36 HIS D CA 1
ATOM 2969 C C . HIS D 2 36 ? -28.169 -12.064 22.570 1.00 44.90 36 HIS D C 1
ATOM 2970 O O . HIS D 2 36 ? -28.511 -12.189 21.391 1.00 44.29 36 HIS D O 1
ATOM 2977 N N . THR D 2 37 ? -26.894 -12.121 22.966 1.00 44.30 37 THR D N 1
ATOM 2978 C CA . THR D 2 37 ? -25.864 -12.210 21.967 1.00 45.08 37 THR D CA 1
ATOM 2979 C C . THR D 2 37 ? -25.780 -13.661 21.455 1.00 47.56 37 THR D C 1
ATOM 2980 O O . THR D 2 37 ? -25.420 -13.855 20.307 1.00 52.34 37 THR D O 1
ATOM 2984 N N . ALA D 2 38 ? -26.198 -14.658 22.246 1.00 47.17 38 ALA D N 1
ATOM 2985 C CA . ALA D 2 38 ? -26.230 -16.036 21.774 1.00 48.12 38 ALA D CA 1
ATOM 2986 C C . ALA D 2 38 ? -27.220 -16.190 20.623 1.00 51.70 38 ALA D C 1
ATOM 2987 O O . ALA D 2 38 ? -26.932 -16.894 19.648 1.00 54.23 38 ALA D O 1
ATOM 2989 N N . ARG D 2 39 ? -28.367 -15.517 20.733 1.00 52.65 39 ARG D N 1
ATOM 2990 C CA . ARG D 2 39 ? -29.391 -15.473 19.672 1.00 55.08 39 ARG D CA 1
ATOM 2991 C C . ARG D 2 39 ? -28.835 -14.853 18.380 1.00 56.58 39 ARG D C 1
ATOM 2992 O O . ARG D 2 39 ? -29.036 -15.381 17.279 1.00 60.89 39 ARG D O 1
ATOM 3000 N N . ILE D 2 40 ? -28.128 -13.730 18.524 1.00 54.90 40 ILE D N 1
ATOM 3001 C CA . ILE D 2 40 ? -27.548 -13.037 17.399 1.00 53.01 40 ILE D CA 1
ATOM 3002 C C . ILE D 2 40 ? -26.504 -13.904 16.728 1.00 53.39 40 ILE D C 1
ATOM 3003 O O . ILE D 2 40 ? -26.506 -14.016 15.510 1.00 53.91 40 ILE D O 1
ATOM 3008 N N . PHE D 2 41 ? -25.617 -14.533 17.498 1.00 52.16 41 PHE D N 1
ATOM 3009 C CA . PHE D 2 41 ? -24.652 -15.446 16.872 1.00 54.83 41 PHE D CA 1
ATOM 3010 C C . PHE D 2 41 ? -25.331 -16.585 16.143 1.00 59.84 41 PHE D C 1
ATOM 3011 O O . PHE D 2 41 ? -24.951 -16.887 15.000 1.00 61.59 41 PHE D O 1
ATOM 3019 N N . LYS D 2 42 ? -26.331 -17.214 16.783 1.00 60.04 42 LYS D N 1
ATOM 3020 C CA . LYS D 2 42 ? -27.026 -18.355 16.148 1.00 64.17 42 LYS D CA 1
ATOM 3021 C C . LYS D 2 42 ? -27.743 -17.966 14.864 1.00 65.83 42 LYS D C 1
ATOM 3022 O O . LYS D 2 42 ? -27.639 -18.681 13.853 1.00 65.92 42 LYS D O 1
ATOM 3028 N N . GLU D 2 43 ? -28.460 -16.842 14.904 1.00 64.53 43 GLU D N 1
ATOM 3029 C CA . GLU D 2 43 ? -29.206 -16.393 13.737 1.00 66.99 43 GLU D CA 1
ATOM 3030 C C . GLU D 2 43 ? -28.231 -16.036 12.609 1.00 66.86 43 GLU D C 1
ATOM 3031 O O . GLU D 2 43 ? -28.451 -16.404 11.470 1.00 67.83 43 GLU D O 1
ATOM 3037 N N . ASN D 2 44 ? -27.141 -15.348 12.933 1.00 64.37 44 ASN D N 1
ATOM 3038 C CA . ASN D 2 44 ? -26.128 -15.037 11.930 1.00 64.54 44 ASN D CA 1
ATOM 3039 C C . ASN D 2 44 ? -25.696 -16.279 11.187 1.00 67.78 44 ASN D C 1
ATOM 3040 O O . ASN D 2 44 ? -25.779 -16.342 9.975 1.00 68.09 44 ASN D O 1
ATOM 3045 N N . GLU D 2 45 ? -25.216 -17.258 11.941 1.00 70.79 45 GLU D N 1
ATOM 3046 C CA . GLU D 2 45 ? -24.633 -18.464 11.362 1.00 76.65 45 GLU D CA 1
ATOM 3047 C C . GLU D 2 45 ? -25.669 -19.278 10.595 1.00 77.75 45 GLU D C 1
ATOM 3048 O O . GLU D 2 45 ? -25.344 -19.880 9.590 1.00 81.41 45 GLU D O 1
ATOM 3054 N N . ARG D 2 46 ? -26.913 -19.283 11.060 1.00 79.68 46 ARG D N 1
ATOM 3055 C CA . ARG D 2 46 ? -27.981 -20.006 10.365 1.00 84.53 46 ARG D CA 1
ATOM 3056 C C . ARG D 2 46 ? -28.388 -19.315 9.071 1.00 84.37 46 ARG D C 1
ATOM 3057 O O . ARG D 2 46 ? -28.876 -19.967 8.155 1.00 85.95 46 ARG D O 1
ATOM 3065 N N . LEU D 2 47 ? -28.190 -18.003 9.003 1.00 79.73 47 LEU D N 1
ATOM 3066 C CA . LEU D 2 47 ? -28.510 -17.246 7.804 1.00 83.16 47 LEU D CA 1
ATOM 3067 C C . LEU D 2 47 ? -27.358 -17.303 6.811 1.00 85.49 47 LEU D C 1
ATOM 3068 O O . LEU D 2 47 ? -27.582 -17.439 5.615 1.00 86.09 47 LEU D O 1
ATOM 3073 N N . ILE D 2 48 ? -26.132 -17.174 7.319 1.00 85.00 48 ILE D N 1
ATOM 3074 C CA . ILE D 2 48 ? -24.941 -17.267 6.497 1.00 86.06 48 ILE D CA 1
ATOM 3075 C C . ILE D 2 48 ? -24.957 -18.604 5.772 1.00 94.03 48 ILE D C 1
ATOM 3076 O O . ILE D 2 48 ? -24.667 -18.698 4.567 1.00 96.08 48 ILE D O 1
ATOM 3081 N N . ASP D 2 49 ? -25.300 -19.646 6.521 1.00 99.60 49 ASP D N 1
ATOM 3082 C CA . ASP D 2 49 ? -25.377 -20.994 5.974 1.00 104.41 49 ASP D CA 1
ATOM 3083 C C . ASP D 2 49 ? -26.583 -21.177 5.043 1.00 105.45 49 ASP D C 1
ATOM 3084 O O . ASP D 2 49 ? -26.611 -22.121 4.275 1.00 107.24 49 ASP D O 1
ATOM 3089 N N . GLU D 2 50 ? -27.540 -20.250 5.054 1.00 106.18 50 GLU D N 1
ATOM 3090 C CA . GLU D 2 50 ? -28.715 -20.379 4.201 1.00 114.39 50 GLU D CA 1
ATOM 3091 C C . GLU D 2 50 ? -28.579 -19.705 2.849 1.00 113.71 50 GLU D C 1
ATOM 3092 O O . GLU D 2 50 ? -29.329 -20.008 1.934 1.00 114.06 50 GLU D O 1
ATOM 3098 N N . TYR D 2 51 ? -27.654 -18.771 2.718 1.00 111.55 51 TYR D N 1
ATOM 3099 C CA . TYR D 2 51 ? -27.349 -18.246 1.396 1.00 118.21 51 TYR D CA 1
ATOM 3100 C C . TYR D 2 51 ? -26.496 -19.253 0.655 1.00 126.05 51 TYR D C 1
ATOM 3101 O O . TYR D 2 51 ? -26.784 -19.601 -0.501 1.00 133.42 51 TYR D O 1
ATOM 3110 N N . LYS D 2 52 ? -25.478 -19.754 1.346 1.00 126.54 52 LYS D N 1
ATOM 3111 C CA . LYS D 2 52 ? -24.659 -20.848 0.832 1.00 136.06 52 LYS D CA 1
ATOM 3112 C C . LYS D 2 52 ? -25.460 -22.163 0.629 1.00 132.61 52 LYS D C 1
ATOM 3113 O O . LYS D 2 52 ? -26.338 -22.271 -0.238 1.00 125.20 52 LYS D O 1
#

Radius of gyration: 21.8 Å; Cα contacts (8 Å, |Δi|>4): 640; chains: 4; bounding box: 60×34×59 Å

InterPro domains:
  IPR025940 Toxin SpoIISA, type II toxin-antitoxin system [PF14171] (3-239)

Secondary structure (DSSP, 8-state):
-HHHHHHHHHH----HHHHHHHHHHHHHSPEEEEESSHHHHHHHHHHHHHHHHH---EEEEEE-SSHHHHHHHHT---HHHHHHHHHTT--EE-TTSSEEEEEEEETTEEEEEEEE-SS---HHHHHHHHHHHHHHHHH--/-----SS-EEEEE---SEEEPPP---HHHHHHHHHHHHHHTT-/-HHHHHHHHH----HHHHHHHHHHHHHSPEEEEESSHHHHHHHHHHHHHHHHH---EEEEEE-SSHHHHHHHHT---HHHHHHHHHTT--EE-TTSSEEEEEEEETTEEEEEEEE-SS---HHHHHHHHHHHHHHHHH--/-------SEEEEE---SEEEPPP---HHHHHHHHHHHHHHHHH-

B-factor: mean 62.13, std 22.6, range [28.56, 148.62]

CATH classification: 1.20.5.460 (+1 more: 3.30.70.2720)

Nearest PDB structures (foldseek):
  3o6q-assembly1_C  TM=1.007E+00  e=4.352E-25  Bacillus subtilis
  7f8m-assembly3_F  TM=5.113E-01  e=1.059E-01  Candidatus Thorarchaeota archaeon SMTZ1-45
  9jue-assembly1_E  TM=5.005E-01  e=5.077E-01  Promethearchaeum syntrophicum
  6hjm-assembly2_E  TM=4.221E-01  e=1.643E-01  Myxococcus xanthus
  6hjm-assembly9_P  TM=4.175E-01  e=1.643E-01  Myxococcus xanthus